Protein AF-A0A6N6KDD5-F1 (afdb_monomer)

Sequence (180 aa):
MKKSKPLIKFLLIFVATYAVLLVAAHFMDRYYANSYRWFGKVFFENYGEKGFLQFFPVEEKTTYRLSTKVVIFNKEQIQVARQTGQATVKGAEFFVSSWYNGLIPDILLVSLIIASPVPWKRKLFAAIAGLLLFDLFILLKWKLAIAWEISQNPWLEMPTRNPGLVKTGYEIFVQNIETT

Secondary structure (DSSP, 8-state):
---HHHHHHHHHHHHHHHHHHHHHHHHHHHHHHHHHHHHHHHHHSEETTTEEEEEEE--S--TT---EEEEEEEHHHHHHHHHHT-S----EEEEE-HIIIIIHHHHHHHHHHHHSSS-HHHHHHHHHHHHHHHHHHHHHHHHHHHHHHHHH-GGG----S-HHHHHHHHIIIIIHHH--

Foldseek 3Di:
DPPCVLVVQLVVQLVVQLVVLVVVVVVCQLVLLVVVQVLCCVPPCPPPPFKGKDWDADPDCDPLQFGIKIWIAGPVQVVVCVVVVNPDDDTQIDTDHSVQLPRSVLSSQLSSLSSDPDDPVVSVVSSVVVNVVSVVLSVVLVVLVVLQSCVVCCVRVDDRDDNVVSVVCCVVRPVVRRPD

pLDDT: mean 90.53, std 10.68, range [42.78, 98.44]

Radius 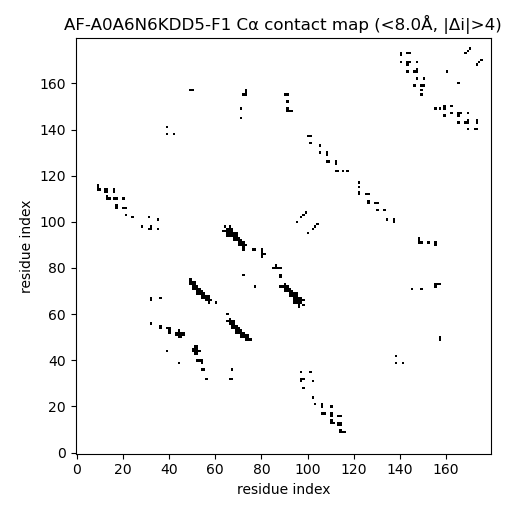of gyration: 20.23 Å; Cα contacts (8 Å, |Δi|>4): 190; chains: 1; bounding box: 41×31×76 Å

Mean predicted aligned error: 5.32 Å

Structure (mmCIF, N/CA/C/O backbone):
data_AF-A0A6N6KDD5-F1
#
_entry.id   AF-A0A6N6KDD5-F1
#
loop_
_atom_site.group_PDB
_atom_site.id
_atom_site.type_symbol
_atom_site.label_atom_id
_atom_site.label_alt_id
_atom_site.label_comp_id
_atom_site.label_asym_id
_atom_site.label_entity_id
_atom_site.label_seq_id
_atom_site.pdbx_PDB_ins_code
_atom_site.Cartn_x
_atom_site.Cartn_y
_atom_site.Cartn_z
_atom_site.occupancy
_atom_site.B_iso_or_equiv
_atom_site.auth_seq_id
_atom_site.auth_comp_id
_atom_site.auth_asym_id
_atom_site.auth_atom_id
_atom_site.pdbx_PDB_model_num
ATOM 1 N N . MET A 1 1 ? -10.323 -12.556 41.731 1.00 48.38 1 MET A N 1
ATOM 2 C CA . MET A 1 1 ? -10.065 -12.032 40.366 1.00 48.38 1 MET A CA 1
ATOM 3 C C . MET A 1 1 ? -11.377 -11.627 39.684 1.00 48.38 1 MET A C 1
ATOM 5 O O . MET A 1 1 ? -12.133 -12.503 39.300 1.00 48.38 1 MET A O 1
ATOM 9 N N . LYS A 1 2 ? -11.679 -10.327 39.532 1.00 51.97 2 LYS A N 1
ATOM 10 C CA . LYS A 1 2 ? -12.788 -9.824 38.681 1.00 51.97 2 LYS A CA 1
ATOM 11 C C . LYS A 1 2 ? -12.366 -8.526 37.961 1.00 51.97 2 LYS A C 1
ATOM 13 O O . LYS A 1 2 ? -12.937 -7.467 38.176 1.00 51.97 2 LYS A O 1
ATOM 18 N N . LYS A 1 3 ? -11.332 -8.612 37.113 1.00 61.31 3 LYS A N 1
ATOM 19 C CA . LYS A 1 3 ? -10.910 -7.547 36.169 1.00 61.31 3 LYS A CA 1
ATOM 20 C C . LYS A 1 3 ? -11.307 -7.850 34.709 1.00 61.31 3 LYS A C 1
ATOM 22 O O . LYS A 1 3 ? -10.859 -7.165 33.803 1.00 61.31 3 LYS A O 1
ATOM 27 N N . SER A 1 4 ? -12.160 -8.850 34.461 1.00 72.69 4 SER A N 1
ATOM 28 C CA . SER A 1 4 ? -12.568 -9.264 33.104 1.00 72.69 4 SER A CA 1
ATOM 29 C C . SER A 1 4 ? -13.538 -8.295 32.414 1.00 72.69 4 SER A C 1
ATOM 31 O O . SER A 1 4 ? -13.558 -8.213 31.190 1.00 72.69 4 SER A O 1
ATOM 33 N N . LYS A 1 5 ? -14.310 -7.513 33.181 1.00 83.69 5 LYS A N 1
ATOM 34 C CA . LYS A 1 5 ? -15.307 -6.562 32.655 1.00 83.69 5 LYS A CA 1
ATOM 35 C C . LYS A 1 5 ? -14.747 -5.542 31.639 1.00 83.69 5 LYS A C 1
ATOM 37 O O . LYS A 1 5 ? -15.362 -5.394 30.585 1.00 83.69 5 LYS A O 1
ATOM 42 N N . PRO A 1 6 ? -13.617 -4.845 31.893 1.00 88.81 6 PRO A N 1
ATOM 43 C CA . PRO A 1 6 ? -13.067 -3.888 30.930 1.00 88.81 6 PRO A CA 1
ATOM 44 C C . PRO A 1 6 ? -12.573 -4.540 29.633 1.00 88.81 6 PRO A C 1
ATOM 46 O O . PRO A 1 6 ? -12.759 -3.958 28.570 1.00 88.81 6 PRO A O 1
ATOM 49 N N . LEU A 1 7 ? -12.003 -5.748 29.702 1.00 92.12 7 LEU A N 1
ATOM 50 C CA . LEU A 1 7 ? -11.499 -6.450 28.518 1.00 92.12 7 LEU A CA 1
ATOM 51 C C . LEU A 1 7 ? -12.642 -6.917 27.609 1.00 92.12 7 LEU A C 1
ATOM 53 O O . LEU A 1 7 ? -12.595 -6.695 26.404 1.00 92.12 7 LEU A O 1
ATOM 57 N N . ILE A 1 8 ? -13.695 -7.500 28.189 1.00 94.69 8 ILE A N 1
ATOM 58 C CA . ILE A 1 8 ? -14.880 -7.933 27.432 1.00 94.69 8 ILE A CA 1
ATOM 59 C C . ILE A 1 8 ? -15.549 -6.728 26.765 1.00 94.69 8 ILE A C 1
ATOM 61 O O . ILE A 1 8 ? -15.902 -6.788 25.592 1.00 94.69 8 ILE A O 1
ATOM 65 N N . LYS A 1 9 ? -15.670 -5.603 27.484 1.00 94.12 9 LYS A N 1
ATOM 66 C CA . LYS A 1 9 ? -16.216 -4.364 26.917 1.00 94.12 9 LYS A CA 1
ATOM 67 C C . LYS A 1 9 ? -15.371 -3.853 25.745 1.00 94.12 9 LYS A C 1
ATOM 69 O O . LYS A 1 9 ? -15.940 -3.500 24.719 1.00 94.12 9 LYS A O 1
ATOM 74 N N . PHE A 1 10 ? -14.043 -3.823 25.888 1.00 95.56 10 PHE A N 1
ATOM 75 C CA . PHE A 1 10 ? -13.132 -3.444 24.803 1.00 95.56 10 PHE A CA 1
ATOM 76 C C . PHE A 1 10 ? -13.340 -4.333 23.572 1.00 95.56 10 PHE A C 1
ATOM 78 O O . PHE A 1 10 ? -13.551 -3.817 22.478 1.00 95.56 10 PHE A O 1
ATOM 85 N N . LEU A 1 11 ? -13.355 -5.656 23.766 1.00 97.00 11 LEU A N 1
ATOM 86 C CA . LEU A 1 11 ? -13.502 -6.620 22.679 1.00 97.00 11 LEU A CA 1
ATOM 87 C C . LEU A 1 11 ? -14.844 -6.466 21.951 1.00 97.00 11 LEU A C 1
ATOM 89 O O . LEU A 1 11 ? -14.870 -6.444 20.725 1.00 97.00 11 LEU A O 1
ATOM 93 N N . LEU A 1 12 ? -15.946 -6.301 22.688 1.00 97.31 12 LEU A N 1
ATOM 94 C CA . LEU A 1 12 ? -17.268 -6.085 22.092 1.00 97.31 12 LEU A CA 1
ATOM 95 C C . LEU A 1 12 ? -17.320 -4.793 21.265 1.00 97.31 12 LEU A C 1
ATOM 97 O O . LEU A 1 12 ? -17.846 -4.803 20.155 1.00 97.31 12 LEU A O 1
ATOM 101 N N . ILE A 1 13 ? -16.745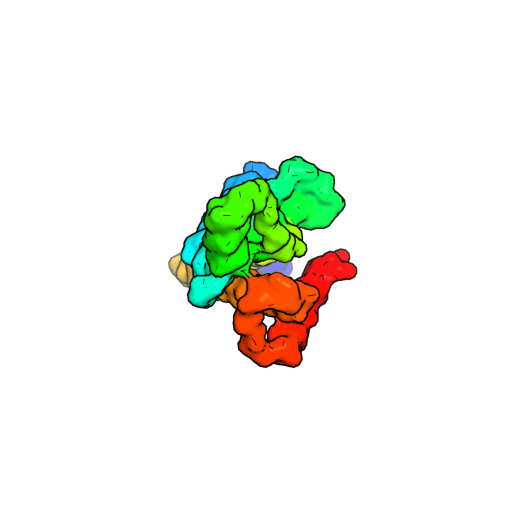 -3.694 21.772 1.00 97.38 13 ILE A N 1
ATOM 102 C CA . ILE A 1 13 ? -16.686 -2.421 21.035 1.00 97.38 13 ILE A CA 1
ATOM 103 C C . ILE A 1 13 ? -15.815 -2.564 19.785 1.00 97.38 13 ILE A C 1
ATOM 105 O O . ILE A 1 13 ? -16.194 -2.062 18.729 1.00 97.38 13 ILE A O 1
ATOM 109 N N . PHE A 1 14 ? -14.675 -3.249 19.890 1.00 97.94 14 PHE A N 1
ATOM 110 C CA . PHE A 1 14 ? -13.790 -3.526 18.763 1.00 97.94 14 PHE A CA 1
ATOM 111 C C . PHE A 1 14 ? -14.517 -4.302 17.663 1.00 97.94 14 PHE A C 1
ATOM 113 O O . PHE A 1 14 ? -14.582 -3.815 16.538 1.00 97.94 14 PHE A O 1
ATOM 120 N N . VAL A 1 15 ? -15.128 -5.444 17.994 1.00 98.44 15 VAL A N 1
ATOM 121 C CA . VAL A 1 15 ? -15.843 -6.285 17.019 1.00 98.44 15 VAL A CA 1
ATOM 122 C C . VAL A 1 15 ? -16.999 -5.520 16.378 1.00 98.44 15 VAL A C 1
ATOM 124 O O . VAL A 1 15 ? -17.137 -5.538 15.156 1.00 98.44 15 VAL A O 1
ATOM 127 N N . ALA A 1 16 ? -17.796 -4.799 17.173 1.00 98.38 16 ALA A N 1
ATOM 128 C CA . ALA A 1 16 ? -18.902 -4.001 16.651 1.00 98.38 16 ALA A CA 1
ATOM 129 C C . ALA A 1 16 ? -18.411 -2.891 15.707 1.00 98.38 16 ALA A C 1
ATOM 131 O O . ALA A 1 16 ? -18.950 -2.716 14.617 1.00 98.38 16 ALA A O 1
ATOM 132 N N . THR A 1 17 ? -17.357 -2.170 16.098 1.00 98.12 17 THR A N 1
ATOM 133 C CA . THR A 1 17 ? -16.780 -1.084 15.291 1.00 98.12 17 THR A CA 1
ATOM 134 C C . THR A 1 17 ? -16.171 -1.623 14.000 1.00 98.12 17 THR A C 1
ATOM 136 O O . THR A 1 17 ? -16.409 -1.066 12.933 1.00 98.12 17 THR A O 1
ATOM 139 N N . TYR A 1 18 ? -15.422 -2.723 14.082 1.00 98.31 18 TYR A N 1
ATOM 140 C CA . TYR A 1 18 ? -14.828 -3.394 12.931 1.00 98.31 18 TYR A CA 1
ATOM 141 C C . TYR A 1 18 ? -15.903 -3.851 11.936 1.00 98.31 18 TYR A C 1
ATOM 143 O O . TYR A 1 18 ? -15.793 -3.562 10.748 1.00 98.31 18 TYR A O 1
ATOM 151 N N . ALA A 1 19 ? -16.986 -4.473 12.417 1.00 98.31 19 ALA A N 1
ATOM 152 C CA . ALA A 1 19 ? -18.105 -4.891 11.573 1.00 98.31 19 ALA A CA 1
ATOM 153 C C . ALA A 1 19 ? -18.790 -3.702 10.874 1.00 98.31 19 ALA A C 1
ATOM 155 O O . ALA A 1 19 ? -19.023 -3.752 9.667 1.00 98.31 19 ALA A O 1
ATOM 156 N N . VAL A 1 20 ? -19.064 -2.613 11.603 1.00 98.38 20 VAL A N 1
ATOM 157 C CA . VAL A 1 20 ? -19.661 -1.394 11.027 1.00 98.38 20 VAL A CA 1
ATOM 158 C C . VAL A 1 20 ? -18.751 -0.785 9.958 1.00 98.38 20 VAL A C 1
ATOM 160 O O . VAL A 1 20 ? -19.219 -0.449 8.869 1.00 98.38 20 VAL A O 1
ATOM 163 N N . LEU A 1 21 ? -17.450 -0.675 10.237 1.00 97.69 21 LEU A N 1
ATOM 164 C CA . LEU A 1 21 ? -16.483 -0.136 9.284 1.00 97.69 21 LEU A CA 1
ATOM 165 C C . LEU A 1 21 ? -16.315 -1.037 8.056 1.00 97.69 21 LEU A C 1
ATOM 167 O O . LEU A 1 21 ? -16.206 -0.510 6.956 1.00 97.69 21 LEU A O 1
ATOM 171 N N . LEU A 1 22 ? -16.355 -2.365 8.203 1.00 96.88 22 LEU A N 1
ATOM 172 C CA . LEU A 1 22 ? -16.333 -3.293 7.065 1.00 96.88 22 LEU A CA 1
ATOM 173 C C . LEU A 1 22 ? -17.546 -3.116 6.146 1.00 96.88 22 LEU A C 1
ATOM 175 O O . LEU A 1 22 ? -17.394 -3.112 4.922 1.00 96.88 22 LEU A O 1
ATOM 179 N N . VAL A 1 23 ? -18.741 -2.950 6.720 1.00 96.75 23 VAL A N 1
ATOM 180 C CA . VAL A 1 23 ? -19.955 -2.678 5.937 1.00 96.75 23 VAL A CA 1
ATOM 181 C C . VAL A 1 23 ? -19.824 -1.341 5.209 1.00 96.75 23 VAL A C 1
ATOM 183 O O . VAL A 1 23 ? -20.060 -1.287 4.005 1.00 96.75 23 VAL A O 1
ATOM 186 N N . ALA A 1 24 ? -19.387 -0.281 5.894 1.00 96.50 24 ALA A N 1
ATOM 187 C CA . ALA A 1 24 ? -19.167 1.025 5.269 1.00 96.50 24 ALA A CA 1
ATOM 188 C C . ALA A 1 24 ? -18.114 0.959 4.146 1.00 96.50 24 ALA A C 1
ATOM 190 O O . ALA A 1 24 ? -18.320 1.493 3.055 1.00 96.50 24 ALA A O 1
ATOM 191 N N . ALA A 1 25 ? -17.017 0.239 4.381 1.00 94.38 25 ALA A N 1
ATOM 192 C CA . ALA A 1 25 ? -15.929 0.060 3.432 1.00 94.38 25 ALA A CA 1
ATOM 193 C C . ALA A 1 25 ? -16.379 -0.605 2.133 1.00 94.38 25 ALA A C 1
ATOM 195 O O . ALA A 1 25 ? -15.896 -0.232 1.065 1.00 94.38 25 ALA A O 1
ATOM 196 N N . HIS A 1 26 ? -17.344 -1.529 2.194 1.00 92.38 26 HIS A N 1
ATOM 197 C CA . HIS A 1 26 ? -17.889 -2.170 0.998 1.00 92.38 26 HIS A CA 1
ATOM 198 C C . HIS A 1 26 ? -18.441 -1.151 -0.010 1.00 92.38 26 HIS A C 1
ATOM 200 O O . HIS A 1 26 ? -18.244 -1.305 -1.214 1.00 92.38 26 HIS A O 1
ATOM 206 N N . PHE A 1 27 ? -19.060 -0.072 0.474 1.00 93.88 27 PHE A N 1
ATOM 207 C CA . PHE A 1 27 ? -19.574 1.010 -0.370 1.00 93.88 27 PHE A CA 1
ATOM 208 C C . PHE A 1 27 ? -18.484 1.991 -0.825 1.00 93.88 27 PHE A C 1
ATOM 210 O O . PHE A 1 27 ? -18.659 2.695 -1.819 1.00 93.88 27 PHE A O 1
ATOM 217 N N . MET A 1 28 ? -17.349 2.033 -0.125 1.00 92.75 28 MET A N 1
ATOM 218 C CA . MET A 1 28 ? -16.242 2.954 -0.395 1.00 92.75 28 MET A CA 1
ATOM 219 C C . MET A 1 28 ? -15.110 2.348 -1.236 1.00 92.75 28 MET A C 1
ATOM 221 O O . MET A 1 28 ? -14.170 3.065 -1.575 1.00 92.75 28 MET A O 1
ATOM 225 N N . ASP A 1 29 ? -15.200 1.071 -1.614 1.00 89.44 29 ASP A N 1
ATOM 226 C CA . ASP A 1 29 ? -14.137 0.327 -2.306 1.00 89.44 29 ASP A CA 1
ATOM 227 C C . ASP A 1 29 ? -13.569 1.072 -3.528 1.00 89.44 29 ASP A C 1
ATOM 229 O O . ASP A 1 29 ? -12.365 1.298 -3.637 1.00 89.44 29 ASP A O 1
ATOM 233 N N . ARG A 1 30 ? -14.444 1.572 -4.413 1.00 91.62 30 ARG A N 1
ATOM 234 C CA . ARG A 1 30 ? -14.025 2.319 -5.614 1.00 91.62 30 ARG A CA 1
ATOM 235 C C . ARG A 1 30 ? -13.277 3.609 -5.280 1.00 91.62 30 ARG A C 1
ATOM 237 O O . ARG A 1 30 ? -12.288 3.931 -5.939 1.00 91.62 30 ARG A O 1
ATOM 244 N N . TYR 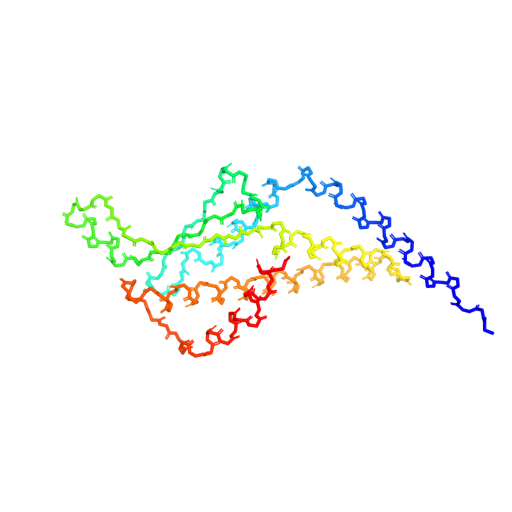A 1 31 ? -13.749 4.345 -4.275 1.00 95.00 31 TYR A N 1
ATOM 245 C CA . TYR A 1 31 ? -13.122 5.591 -3.838 1.00 95.00 31 TYR A CA 1
ATOM 246 C C . TYR A 1 31 ? -11.748 5.317 -3.240 1.00 95.00 31 TYR A C 1
ATOM 248 O O . TYR A 1 31 ? -10.777 5.969 -3.620 1.00 95.00 31 TYR A O 1
ATOM 256 N N . TYR A 1 32 ? -11.648 4.303 -2.381 1.00 94.56 32 TYR A N 1
ATOM 257 C CA . TYR A 1 32 ? -10.376 3.913 -1.791 1.00 94.56 32 TYR A CA 1
ATOM 258 C C . TYR A 1 32 ? -9.388 3.423 -2.855 1.00 94.56 32 TYR A C 1
ATOM 260 O O . TYR A 1 32 ? -8.246 3.871 -2.876 1.00 94.56 32 TYR A O 1
ATOM 268 N N . ALA A 1 33 ? -9.820 2.579 -3.796 1.00 95.06 33 ALA A N 1
ATOM 269 C CA . ALA A 1 33 ? -8.972 2.105 -4.890 1.00 95.06 33 ALA A 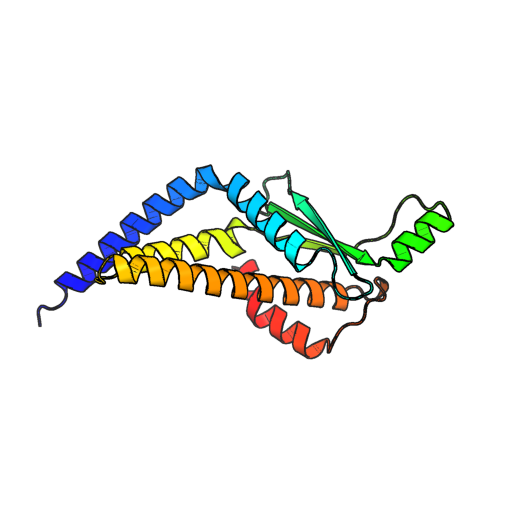CA 1
ATOM 270 C C . ALA A 1 33 ? -8.438 3.259 -5.763 1.00 95.06 33 ALA A C 1
ATOM 272 O O . ALA A 1 33 ? -7.283 3.235 -6.192 1.00 95.06 33 ALA A O 1
ATOM 273 N N . ASN A 1 34 ? -9.253 4.292 -6.003 1.00 96.38 34 ASN A N 1
ATOM 274 C CA . ASN A 1 34 ? -8.814 5.506 -6.695 1.00 96.38 34 ASN A CA 1
ATOM 275 C C . ASN A 1 34 ? -7.753 6.270 -5.897 1.00 96.38 34 ASN A C 1
ATOM 277 O O . ASN A 1 34 ? -6.713 6.610 -6.462 1.00 96.38 34 ASN A O 1
ATOM 281 N N . SER A 1 35 ? -7.982 6.498 -4.601 1.00 96.00 35 SER A N 1
ATOM 282 C CA . SER A 1 35 ? -7.006 7.153 -3.722 1.00 96.00 35 SER A CA 1
ATOM 283 C C . SER A 1 35 ? -5.698 6.365 -3.650 1.00 96.00 35 SER A C 1
ATOM 285 O O . SER A 1 35 ? -4.625 6.941 -3.787 1.00 96.00 35 SER A O 1
ATOM 287 N N . TYR A 1 36 ? -5.781 5.040 -3.534 1.00 95.69 36 TYR A N 1
ATOM 288 C CA . TYR A 1 36 ? -4.636 4.133 -3.503 1.00 95.69 36 TYR A CA 1
ATOM 289 C C . TYR A 1 36 ? -3.768 4.259 -4.763 1.00 95.69 36 TYR A C 1
ATOM 291 O O . TYR A 1 36 ? -2.552 4.428 -4.680 1.00 95.69 36 TYR A O 1
ATOM 299 N N . ARG A 1 37 ? -4.396 4.269 -5.949 1.00 97.19 37 ARG A N 1
ATOM 300 C CA . ARG A 1 37 ? -3.696 4.529 -7.217 1.00 97.19 37 ARG A CA 1
ATOM 301 C C . ARG A 1 37 ? -3.112 5.929 -7.283 1.00 97.19 37 ARG A C 1
ATOM 303 O O . ARG A 1 37 ? -2.018 6.092 -7.810 1.00 97.19 37 ARG A O 1
ATOM 310 N N . TRP A 1 38 ? -3.840 6.933 -6.802 1.00 97.06 38 TRP A N 1
ATOM 311 C CA . TRP A 1 38 ? -3.360 8.311 -6.792 1.00 97.06 38 TRP A CA 1
ATOM 312 C C . TRP A 1 38 ? -2.091 8.449 -5.945 1.00 97.06 38 TRP A C 1
ATOM 314 O O . TRP A 1 38 ? -1.099 8.972 -6.447 1.00 97.06 38 TRP A O 1
ATOM 324 N N . PHE A 1 39 ? -2.070 7.887 -4.734 1.00 95.38 39 PHE A N 1
ATOM 325 C CA . PHE A 1 39 ? -0.862 7.829 -3.907 1.00 95.38 39 PHE A CA 1
ATOM 326 C C . PHE A 1 39 ? 0.280 7.116 -4.631 1.00 95.38 39 PHE A C 1
ATOM 328 O O . PHE A 1 39 ? 1.391 7.639 -4.706 1.00 95.38 39 PHE A O 1
ATOM 335 N N . GLY A 1 40 ? -0.005 5.964 -5.239 1.00 96.12 40 GLY A N 1
ATOM 336 C CA . GLY A 1 40 ? 0.968 5.240 -6.048 1.00 96.12 40 GLY A CA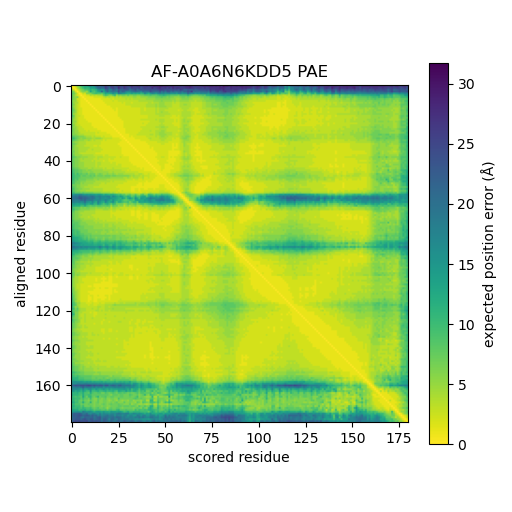 1
ATOM 337 C C . GLY A 1 40 ? 1.584 6.099 -7.159 1.00 96.12 40 GLY A C 1
ATOM 338 O O . GLY A 1 40 ? 2.806 6.153 -7.284 1.00 96.12 40 GLY A O 1
ATOM 339 N N . LYS A 1 41 ? 0.759 6.836 -7.912 1.00 97.19 41 LYS A N 1
ATOM 340 C CA . LYS A 1 41 ? 1.223 7.766 -8.953 1.00 97.19 41 LYS A CA 1
ATOM 341 C C . LYS A 1 41 ? 2.109 8.867 -8.374 1.00 97.19 41 LYS A C 1
ATOM 343 O O . LYS A 1 41 ? 3.220 9.054 -8.856 1.00 97.19 41 LYS A O 1
ATOM 348 N N . VAL A 1 42 ? 1.658 9.539 -7.312 1.00 97.12 42 VAL A N 1
ATOM 349 C CA . VAL A 1 42 ? 2.397 10.645 -6.677 1.00 97.12 42 VAL A CA 1
ATOM 350 C C . VAL A 1 42 ? 3.814 10.226 -6.275 1.00 97.12 42 VAL A C 1
ATOM 352 O O . VAL A 1 42 ? 4.755 10.986 -6.488 1.00 97.12 42 VAL A O 1
ATOM 355 N N . PHE A 1 43 ? 3.978 9.023 -5.720 1.00 96.75 43 PHE A N 1
ATOM 356 C CA . PHE A 1 43 ? 5.274 8.571 -5.208 1.00 96.75 43 PHE A CA 1
ATOM 357 C C . PHE A 1 43 ? 6.121 7.782 -6.212 1.00 96.75 43 PHE A C 1
ATOM 359 O O . PHE A 1 43 ? 7.346 7.786 -6.087 1.00 96.75 43 PHE A O 1
ATOM 366 N N . PHE A 1 44 ? 5.507 7.092 -7.177 1.00 96.88 44 PHE A N 1
ATOM 367 C CA . PHE A 1 44 ? 6.210 6.098 -7.996 1.00 96.88 44 PHE A CA 1
ATOM 368 C C . PHE A 1 44 ? 6.011 6.232 -9.506 1.00 96.88 44 PHE A C 1
ATOM 370 O O . PHE A 1 44 ? 6.633 5.464 -10.233 1.00 96.88 44 PHE A O 1
ATOM 377 N N . GLU A 1 45 ? 5.215 7.183 -10.012 1.00 96.62 45 GLU A N 1
ATOM 378 C CA . GLU A 1 45 ? 5.088 7.399 -11.467 1.00 96.62 45 GLU A CA 1
ATOM 379 C C . GLU A 1 45 ? 6.459 7.601 -12.127 1.00 96.62 45 GLU A C 1
ATOM 381 O O . GLU A 1 45 ? 6.735 7.043 -13.187 1.00 96.62 45 GLU A O 1
ATOM 386 N N . ASN A 1 46 ? 7.350 8.338 -11.461 1.00 95.75 46 ASN A N 1
ATOM 387 C CA . ASN A 1 46 ? 8.745 8.485 -11.852 1.00 95.75 46 ASN A CA 1
ATOM 388 C C . ASN A 1 46 ? 9.630 7.662 -10.914 1.00 95.75 46 ASN A C 1
ATOM 390 O O . ASN A 1 46 ? 9.929 8.089 -9.799 1.00 95.75 46 ASN A O 1
ATOM 394 N N . TYR A 1 47 ? 10.056 6.483 -11.367 1.00 93.31 47 TYR A N 1
ATOM 395 C CA . TYR A 1 47 ? 10.865 5.576 -10.559 1.00 93.31 47 TYR A CA 1
ATOM 396 C C . TYR A 1 47 ? 12.340 5.638 -10.959 1.00 93.31 47 TYR A C 1
ATOM 398 O O . TYR A 1 47 ? 12.766 5.071 -11.967 1.00 93.31 47 TYR A O 1
ATOM 406 N N . GLY A 1 48 ? 13.135 6.340 -10.150 1.00 91.31 48 GLY A N 1
ATOM 407 C CA . GLY A 1 48 ? 14.529 6.629 -10.484 1.00 91.31 48 GLY A CA 1
ATOM 408 C C . GLY A 1 48 ? 14.646 7.437 -11.782 1.00 91.31 48 GLY A C 1
ATOM 409 O O . GLY A 1 48 ? 13.749 8.199 -12.141 1.00 91.31 48 GLY A O 1
ATOM 410 N N . GLU A 1 49 ? 15.757 7.267 -12.494 1.00 91.75 49 GLU A N 1
ATOM 411 C CA . GLU A 1 49 ? 16.019 8.012 -13.734 1.00 91.75 49 GLU A CA 1
ATOM 412 C C . GLU A 1 49 ? 15.284 7.410 -14.940 1.00 91.75 49 GLU A C 1
ATOM 414 O O . GLU A 1 49 ? 14.710 8.141 -15.748 1.00 91.75 49 GLU A O 1
ATOM 419 N N . LYS A 1 50 ? 15.241 6.074 -15.032 1.00 94.56 50 LYS A N 1
ATOM 420 C CA . LYS A 1 50 ? 14.748 5.349 -16.216 1.00 94.56 50 LYS A CA 1
ATOM 421 C C . LYS A 1 50 ? 13.326 4.805 -16.090 1.00 94.56 50 LYS A C 1
ATOM 423 O O . LYS A 1 50 ? 12.697 4.538 -17.110 1.00 94.56 50 LYS A O 1
ATOM 428 N N . GLY A 1 51 ? 12.810 4.618 -14.877 1.00 95.12 51 GLY A N 1
ATOM 429 C CA . GLY A 1 51 ? 11.515 3.978 -14.653 1.00 95.12 51 GLY A CA 1
ATOM 430 C C . GLY A 1 51 ? 10.339 4.937 -14.810 1.00 95.12 51 GLY A C 1
ATOM 431 O O . GLY A 1 51 ? 10.359 6.066 -14.309 1.00 95.12 51 GLY A O 1
ATOM 432 N N . PHE A 1 52 ? 9.296 4.469 -15.486 1.00 96.44 52 PHE A N 1
ATOM 433 C CA . PHE A 1 52 ? 8.004 5.134 -15.590 1.00 96.44 52 PHE A CA 1
ATOM 434 C C . PHE A 1 52 ? 6.885 4.139 -15.293 1.00 96.44 52 PHE A C 1
ATOM 436 O O . PHE A 1 52 ? 6.817 3.087 -15.930 1.00 96.44 52 PHE A O 1
ATOM 443 N N . LEU A 1 53 ? 6.036 4.445 -14.313 1.00 97.31 53 LEU A N 1
ATOM 444 C CA . LEU A 1 53 ? 4.972 3.546 -13.870 1.00 97.31 53 LEU A CA 1
ATOM 445 C C . LEU A 1 53 ? 3.599 4.126 -14.174 1.00 97.31 53 LEU A C 1
ATOM 447 O O . LEU A 1 53 ? 3.311 5.285 -13.879 1.00 97.31 53 LEU A O 1
ATOM 451 N N . GLN A 1 54 ? 2.720 3.275 -14.689 1.00 97.44 54 GLN A N 1
ATOM 452 C CA . GLN A 1 54 ? 1.317 3.594 -14.912 1.00 97.44 54 GLN A CA 1
ATOM 453 C C . GLN A 1 54 ? 0.418 2.712 -14.053 1.00 97.44 54 GLN A C 1
ATOM 455 O O . GLN A 1 54 ? 0.690 1.536 -13.831 1.00 97.44 54 GLN A O 1
ATOM 460 N N . PHE A 1 55 ? -0.672 3.307 -13.573 1.00 97.31 55 PHE A N 1
ATOM 461 C CA . PHE A 1 55 ? -1.589 2.699 -12.616 1.00 97.31 55 PHE A CA 1
ATOM 462 C C . PHE A 1 55 ? -2.988 2.708 -13.212 1.00 97.31 55 PHE A C 1
ATOM 464 O O . PHE A 1 55 ? -3.577 3.781 -13.405 1.00 97.31 55 PHE A O 1
ATOM 471 N N . PHE A 1 56 ? -3.518 1.519 -13.461 1.00 96.44 56 PHE A N 1
ATOM 472 C CA . PHE A 1 56 ? -4.802 1.301 -14.111 1.00 96.44 56 PHE A CA 1
ATOM 473 C C . PHE A 1 56 ? -5.791 0.631 -13.154 1.00 96.44 56 PHE A C 1
ATOM 475 O O . PHE A 1 56 ? -5.382 -0.176 -12.312 1.00 96.44 56 PHE A O 1
ATOM 482 N N . PRO A 1 57 ? -7.092 0.953 -13.243 1.00 96.38 57 PRO A N 1
ATOM 483 C CA . PRO A 1 57 ? -8.114 0.147 -12.594 1.00 96.38 57 PRO A CA 1
ATOM 484 C C . PRO A 1 57 ? -8.164 -1.246 -13.237 1.00 96.38 57 PRO A C 1
ATOM 486 O O . PRO A 1 57 ? -7.978 -1.385 -14.444 1.00 96.38 57 PRO A O 1
ATOM 489 N N . VAL A 1 58 ? -8.430 -2.269 -12.430 1.00 93.75 58 VAL A N 1
ATOM 490 C CA . VAL A 1 58 ? -8.795 -3.600 -12.933 1.00 93.75 58 VAL A CA 1
ATOM 491 C C . VAL A 1 58 ? -10.317 -3.642 -13.026 1.00 93.75 58 VAL A C 1
ATOM 493 O O . VAL A 1 58 ? -10.998 -3.454 -12.019 1.00 93.75 58 VAL A O 1
ATOM 496 N N . GLU A 1 59 ? -10.851 -3.810 -14.235 1.00 81.50 59 GLU A N 1
ATOM 497 C CA . GLU A 1 59 ? -12.303 -3.805 -14.473 1.00 81.50 59 GLU A CA 1
ATOM 498 C C . GLU A 1 59 ? -12.958 -5.141 -14.100 1.00 81.50 59 GLU A C 1
ATOM 500 O O . GLU A 1 59 ? -14.101 -5.172 -13.637 1.00 81.50 59 GLU A O 1
ATOM 505 N N . GLU A 1 60 ? -12.223 -6.245 -14.240 1.00 78.25 60 GLU A N 1
ATOM 506 C CA . GLU A 1 60 ? -12.720 -7.573 -13.900 1.00 78.25 60 GLU A CA 1
ATOM 507 C C . GLU A 1 60 ? -12.654 -7.839 -12.396 1.00 78.25 60 GLU A C 1
ATOM 509 O O . GLU A 1 60 ? -11.607 -7.750 -11.751 1.00 78.25 60 GLU A O 1
ATOM 514 N N . LYS A 1 61 ? -13.798 -8.231 -11.828 1.00 64.44 61 LYS A N 1
ATOM 515 C CA . LYS A 1 61 ? -13.868 -8.732 -10.456 1.00 64.44 61 LYS A CA 1
ATOM 516 C C . LYS A 1 61 ? -13.209 -10.107 -10.394 1.00 64.44 61 LYS A C 1
ATOM 518 O O . LYS A 1 61 ? -13.857 -11.121 -10.635 1.00 64.44 61 LYS A O 1
ATOM 523 N N . THR A 1 62 ? -11.931 -10.140 -10.046 1.00 71.06 62 THR A N 1
ATOM 524 C CA . THR A 1 62 ? -11.234 -11.393 -9.747 1.00 71.06 62 THR A CA 1
ATOM 525 C C . THR A 1 62 ? -11.605 -11.900 -8.352 1.00 71.06 62 THR A C 1
ATOM 527 O O . THR A 1 62 ? -11.992 -11.122 -7.473 1.00 71.06 62 THR A O 1
ATOM 530 N N . THR A 1 63 ? -11.443 -13.206 -8.115 1.00 67.38 63 THR A N 1
ATOM 531 C CA . THR A 1 63 ? -11.629 -13.839 -6.793 1.00 67.38 63 THR A CA 1
ATOM 532 C C . THR A 1 63 ? -10.822 -13.133 -5.696 1.00 67.38 63 THR A C 1
ATOM 534 O O . THR A 1 63 ? -11.277 -13.020 -4.562 1.00 67.38 63 THR A O 1
ATOM 537 N N . TYR A 1 64 ? -9.666 -12.571 -6.057 1.00 72.69 64 TYR A N 1
ATOM 538 C CA . TYR A 1 64 ? -8.727 -11.905 -5.152 1.00 72.69 64 TYR A CA 1
ATOM 539 C C . TYR A 1 64 ? -8.976 -10.398 -4.980 1.00 72.69 64 TYR A C 1
ATOM 541 O O . TYR A 1 64 ? -8.143 -9.697 -4.406 1.00 72.69 64 TYR A O 1
ATOM 549 N N . ARG A 1 65 ? -10.101 -9.868 -5.488 1.00 83.38 65 ARG A N 1
ATOM 550 C CA . ARG A 1 65 ? -10.427 -8.427 -5.460 1.00 83.38 65 ARG A CA 1
ATOM 551 C C . ARG A 1 65 ? -9.259 -7.551 -5.926 1.00 83.38 65 ARG A C 1
ATOM 553 O O . ARG A 1 65 ? -8.938 -6.538 -5.294 1.00 83.38 65 ARG A O 1
ATOM 560 N N . LEU A 1 66 ? -8.587 -7.960 -7.003 1.00 89.62 66 LEU A N 1
ATOM 561 C CA . LEU A 1 66 ? -7.553 -7.138 -7.627 1.00 89.62 66 LEU A CA 1
ATOM 562 C C . LEU A 1 66 ? -8.214 -5.857 -8.128 1.00 89.62 66 LEU A C 1
ATOM 564 O O . LEU A 1 66 ? -9.241 -5.908 -8.797 1.00 89.62 66 LEU A O 1
ATOM 568 N N . SER A 1 67 ? -7.652 -4.710 -7.762 1.00 92.56 67 SER A N 1
ATOM 569 C CA . SER A 1 67 ? -8.260 -3.410 -8.063 1.00 92.56 67 SER A CA 1
ATOM 570 C C . SER A 1 67 ? -7.328 -2.502 -8.851 1.00 92.56 67 SER A C 1
ATOM 572 O O . SER A 1 67 ? -7.789 -1.535 -9.461 1.00 92.56 67 SER A O 1
ATOM 574 N N . THR A 1 68 ? -6.026 -2.793 -8.835 1.00 95.06 68 THR A N 1
ATOM 575 C CA . THR A 1 68 ? -4.993 -1.966 -9.450 1.00 95.06 68 THR A CA 1
ATOM 576 C C . THR A 1 68 ? -4.029 -2.828 -10.250 1.00 95.06 68 THR A C 1
ATOM 578 O O . THR A 1 68 ? -3.408 -3.733 -9.701 1.00 95.06 68 THR A O 1
ATOM 581 N N . LYS A 1 69 ? -3.893 -2.514 -11.538 1.00 95.88 69 LYS A N 1
ATOM 582 C CA . LYS A 1 69 ? -2.831 -3.011 -12.411 1.00 95.88 69 LYS A CA 1
ATOM 583 C C . LYS A 1 69 ? -1.742 -1.952 -12.483 1.00 95.88 69 LYS A C 1
ATOM 585 O O . LYS A 1 69 ? -2.034 -0.779 -12.729 1.00 95.88 69 LYS A O 1
ATOM 590 N N . VAL A 1 70 ? -0.504 -2.366 -12.282 1.00 96.94 70 VAL A N 1
ATOM 591 C CA . VAL A 1 70 ? 0.669 -1.500 -12.368 1.00 96.94 70 VAL A CA 1
ATOM 592 C C . VAL A 1 70 ? 1.493 -1.963 -13.548 1.00 96.94 70 VAL A C 1
ATOM 594 O O . VAL A 1 70 ? 1.769 -3.152 -13.663 1.00 96.94 70 VAL A O 1
ATOM 597 N N . VAL A 1 71 ? 1.866 -1.033 -14.422 1.00 97.31 71 VAL A N 1
ATOM 598 C CA . VAL A 1 71 ? 2.724 -1.319 -15.573 1.00 97.31 71 VAL A CA 1
ATOM 599 C C . VAL A 1 71 ? 3.989 -0.485 -15.466 1.00 97.31 71 VAL A C 1
ATOM 601 O O . VAL A 1 71 ? 3.918 0.733 -15.305 1.00 97.31 71 VAL A O 1
ATOM 604 N N . ILE A 1 72 ? 5.134 -1.151 -15.536 1.00 97.44 72 ILE A N 1
ATOM 605 C CA . ILE A 1 72 ? 6.471 -0.584 -15.404 1.00 97.44 72 ILE A CA 1
ATOM 606 C C . ILE A 1 72 ? 7.104 -0.521 -16.794 1.00 97.44 72 ILE A C 1
ATOM 608 O O . ILE A 1 72 ? 7.236 -1.542 -17.469 1.00 97.44 72 ILE A O 1
ATOM 612 N N . PHE A 1 73 ? 7.539 0.667 -17.199 1.00 97.00 73 PHE A N 1
ATOM 613 C CA . PHE A 1 73 ? 8.200 0.917 -18.477 1.00 97.00 73 PHE A CA 1
ATOM 614 C C . PHE A 1 73 ? 9.558 1.577 -18.293 1.00 97.00 73 PHE A C 1
ATOM 616 O O . PHE A 1 73 ? 9.757 2.362 -17.363 1.00 97.00 73 PHE A O 1
ATOM 623 N N . ASN A 1 74 ? 10.465 1.336 -19.239 1.00 96.50 74 ASN A N 1
ATOM 624 C CA . ASN A 1 74 ? 11.692 2.110 -19.374 1.00 96.50 74 ASN A CA 1
ATOM 625 C C . ASN A 1 74 ? 11.467 3.321 -20.294 1.00 96.50 74 ASN A C 1
ATOM 627 O O . ASN A 1 74 ? 11.055 3.180 -21.447 1.00 96.50 74 ASN A O 1
ATOM 631 N N . LYS A 1 75 ? 11.748 4.522 -19.777 1.00 96.00 75 LYS A N 1
ATOM 632 C CA . LYS A 1 75 ? 11.616 5.802 -20.491 1.00 96.00 75 LYS A CA 1
ATOM 633 C C . LYS A 1 75 ? 12.449 5.851 -21.774 1.00 96.00 75 LYS A C 1
ATOM 635 O O . LYS A 1 75 ? 11.980 6.401 -22.769 1.00 96.00 75 LYS A O 1
ATOM 640 N N . GLU A 1 76 ? 13.642 5.262 -21.769 1.00 95.06 76 GLU A N 1
ATOM 641 C CA . GLU A 1 76 ? 14.530 5.203 -22.937 1.00 95.06 76 GLU A CA 1
ATOM 642 C C . GLU A 1 76 ? 13.932 4.299 -24.019 1.00 95.06 76 GLU A C 1
ATOM 644 O O . GLU A 1 76 ? 13.850 4.697 -25.178 1.00 95.06 76 GLU A O 1
ATOM 649 N N . GLN A 1 77 ? 13.403 3.131 -23.640 1.00 94.38 77 GLN A N 1
ATOM 650 C CA . GLN A 1 77 ? 12.723 2.230 -24.579 1.00 94.38 77 GLN A CA 1
ATOM 651 C C . GLN A 1 77 ? 11.476 2.887 -25.190 1.00 94.38 77 GLN A C 1
ATOM 653 O O . GLN A 1 77 ? 11.229 2.747 -26.388 1.00 94.38 77 GLN A O 1
ATOM 658 N N . ILE A 1 78 ? 10.730 3.677 -24.405 1.00 93.69 78 ILE A N 1
ATOM 659 C CA . ILE A 1 78 ? 9.620 4.490 -24.928 1.00 93.69 78 ILE A CA 1
ATOM 660 C C . ILE A 1 78 ? 10.116 5.517 -25.953 1.00 93.69 78 ILE A C 1
ATOM 662 O O . ILE A 1 78 ? 9.478 5.697 -26.992 1.00 93.69 78 ILE A O 1
ATOM 666 N N . GLN A 1 79 ? 11.233 6.198 -25.689 1.00 93.81 79 GLN A N 1
ATOM 667 C CA . GLN A 1 79 ? 11.807 7.154 -26.641 1.00 93.81 79 GLN A CA 1
ATOM 668 C C . GLN A 1 79 ? 12.271 6.477 -27.934 1.00 93.81 79 GLN A C 1
ATOM 670 O O . GLN A 1 79 ? 11.932 6.964 -29.013 1.00 93.81 79 GLN A O 1
ATOM 675 N N . VAL A 1 80 ? 12.977 5.347 -27.847 1.00 93.25 80 VAL A N 1
ATOM 676 C CA . VAL A 1 80 ? 13.444 4.590 -29.020 1.00 93.25 80 VAL A CA 1
ATOM 677 C C . VAL A 1 80 ? 12.265 4.086 -29.855 1.00 93.25 80 VAL A C 1
ATOM 679 O O . VAL A 1 80 ? 12.271 4.233 -31.079 1.00 93.25 80 VAL A O 1
ATOM 682 N N . ALA A 1 81 ? 11.213 3.563 -29.222 1.00 93.38 81 ALA A N 1
ATOM 683 C CA . ALA A 1 81 ? 10.009 3.129 -29.929 1.00 93.38 81 ALA A CA 1
ATOM 684 C C . ALA A 1 81 ? 9.331 4.289 -30.678 1.00 93.38 81 ALA A C 1
ATOM 686 O O . ALA A 1 81 ? 8.956 4.142 -31.841 1.00 93.38 81 ALA A O 1
ATOM 687 N N . ARG A 1 82 ? 9.254 5.478 -30.061 1.00 92.38 82 ARG A N 1
ATOM 688 C CA . ARG A 1 82 ? 8.729 6.688 -30.720 1.00 92.38 82 ARG A CA 1
ATOM 689 C C . ARG A 1 82 ? 9.573 7.118 -31.919 1.00 92.38 82 ARG A C 1
ATOM 691 O O . ARG A 1 82 ? 9.009 7.519 -32.929 1.00 92.38 82 ARG A O 1
ATOM 698 N N . GLN A 1 83 ? 10.900 7.031 -31.820 1.00 94.25 83 GLN A N 1
ATOM 699 C CA . GLN A 1 83 ? 11.813 7.397 -32.911 1.00 94.25 83 GLN A CA 1
ATOM 700 C C . GLN A 1 83 ? 11.768 6.403 -34.078 1.00 94.25 83 GLN A C 1
ATOM 702 O O . GLN A 1 83 ? 11.900 6.801 -35.230 1.00 94.25 83 GLN A O 1
ATOM 707 N N . THR A 1 84 ? 11.562 5.120 -33.786 1.00 93.88 84 THR A N 1
ATOM 708 C CA . THR A 1 84 ? 11.520 4.039 -34.786 1.00 93.88 84 THR A CA 1
ATOM 709 C C . THR A 1 84 ? 10.121 3.785 -35.355 1.00 93.88 84 THR A C 1
ATOM 711 O O . THR A 1 84 ? 9.964 2.938 -36.231 1.00 93.88 84 THR A O 1
ATOM 714 N N . GLY A 1 85 ? 9.099 4.504 -34.878 1.00 92.19 85 GLY A N 1
ATOM 715 C CA . GLY A 1 85 ? 7.708 4.315 -35.297 1.00 92.19 85 GLY A CA 1
ATOM 716 C C . GLY A 1 85 ? 7.071 3.021 -34.778 1.00 92.19 85 GLY A C 1
ATOM 717 O O . GLY A 1 85 ? 6.046 2.589 -35.302 1.00 92.19 85 GLY A O 1
ATOM 718 N N . GLN A 1 86 ? 7.656 2.385 -33.758 1.00 90.12 86 GLN A N 1
ATOM 719 C CA . GLN A 1 86 ? 7.065 1.210 -33.125 1.00 90.12 86 GLN A CA 1
ATOM 720 C C . GLN A 1 86 ? 5.836 1.607 -32.302 1.00 90.12 86 GLN A C 1
ATOM 722 O O . GLN A 1 86 ? 5.891 2.489 -31.445 1.00 90.12 86 GLN A O 1
ATOM 727 N N . ALA A 1 87 ? 4.721 0.913 -32.538 1.00 82.19 87 ALA A N 1
ATOM 728 C CA . ALA A 1 87 ? 3.444 1.212 -31.893 1.00 82.19 87 ALA A CA 1
ATOM 729 C C . ALA A 1 87 ? 3.381 0.789 -30.413 1.00 82.19 87 ALA A C 1
ATOM 731 O O . ALA A 1 87 ? 2.559 1.310 -29.662 1.00 82.19 87 ALA A O 1
ATOM 732 N N . THR A 1 88 ? 4.218 -0.161 -29.982 1.00 85.88 88 THR A N 1
ATOM 733 C CA . THR A 1 88 ? 4.101 -0.794 -28.661 1.00 85.88 88 THR A CA 1
ATOM 734 C C . THR A 1 88 ? 5.451 -0.968 -27.983 1.00 85.88 88 THR A C 1
ATOM 736 O O . THR A 1 88 ? 6.386 -1.491 -28.585 1.00 85.88 88 THR A O 1
ATOM 739 N N . VAL A 1 89 ? 5.516 -0.607 -26.702 1.00 90.69 89 VAL A N 1
ATOM 740 C CA . VAL A 1 89 ? 6.668 -0.839 -25.821 1.00 90.69 89 VAL A CA 1
ATOM 741 C C . VAL A 1 89 ? 6.279 -1.911 -24.817 1.00 90.69 89 VAL A C 1
ATOM 743 O O . VAL A 1 89 ? 5.199 -1.846 -24.227 1.00 90.69 89 VAL A O 1
ATOM 746 N N . LYS A 1 90 ? 7.150 -2.899 -24.612 1.00 93.12 90 LYS A N 1
ATOM 747 C CA . LYS A 1 90 ? 6.924 -3.939 -23.607 1.00 93.12 90 LYS A CA 1
ATOM 748 C C . LYS A 1 90 ? 7.026 -3.321 -22.206 1.00 93.12 90 LYS A C 1
ATOM 750 O O . LYS A 1 90 ? 7.987 -2.616 -21.915 1.00 93.12 90 LYS A O 1
ATOM 755 N N . GLY A 1 91 ? 6.043 -3.582 -21.349 1.00 94.38 91 GLY A N 1
ATOM 756 C CA . GLY A 1 91 ? 6.045 -3.173 -19.942 1.00 94.38 91 GLY A CA 1
ATOM 757 C C . GLY A 1 91 ? 5.875 -4.386 -19.036 1.00 94.38 91 GLY A C 1
ATOM 758 O O . GLY A 1 91 ? 5.197 -5.340 -19.420 1.00 94.38 91 GLY A O 1
ATOM 759 N N . ALA A 1 92 ? 6.542 -4.394 -17.882 1.00 96.00 92 ALA A N 1
ATOM 760 C CA . ALA A 1 92 ? 6.320 -5.435 -16.879 1.00 96.00 92 ALA A CA 1
ATOM 761 C C . ALA A 1 92 ? 5.067 -5.077 -16.088 1.00 96.00 92 ALA A C 1
ATOM 763 O O . ALA A 1 92 ? 4.833 -3.899 -15.817 1.00 96.00 92 ALA A O 1
ATOM 764 N N . GLU A 1 93 ? 4.258 -6.065 -15.731 1.00 95.38 93 GLU A N 1
ATOM 765 C CA . GLU A 1 93 ? 2.983 -5.822 -15.072 1.00 95.38 93 GLU A CA 1
ATOM 766 C C . GLU A 1 93 ? 2.805 -6.673 -13.827 1.00 95.38 93 GLU A C 1
ATOM 768 O O . GLU A 1 93 ? 3.177 -7.841 -13.799 1.00 95.38 93 GLU A O 1
ATOM 773 N N . PHE A 1 94 ? 2.186 -6.075 -12.816 1.00 94.38 94 PHE A N 1
ATOM 774 C CA . PHE A 1 94 ? 1.738 -6.780 -11.626 1.00 94.38 94 PHE A CA 1
ATOM 775 C C . PHE A 1 94 ? 0.406 -6.205 -11.146 1.00 94.38 94 PHE A C 1
ATOM 777 O O . PHE A 1 94 ? 0.008 -5.088 -11.502 1.00 94.38 94 PHE A O 1
ATOM 784 N N . PHE A 1 95 ? -0.306 -6.990 -10.344 1.00 93.56 95 PHE A N 1
ATOM 785 C CA . PHE A 1 95 ? -1.644 -6.664 -9.869 1.00 93.56 95 PHE A CA 1
ATOM 786 C C . PHE A 1 95 ? -1.656 -6.584 -8.350 1.00 93.56 95 PHE A C 1
ATOM 788 O O . PHE A 1 95 ? -1.033 -7.395 -7.678 1.00 93.56 95 PHE A O 1
ATOM 795 N N . VAL A 1 96 ? -2.393 -5.615 -7.809 1.00 92.75 96 VAL A N 1
ATOM 796 C CA . VAL A 1 96 ? -2.499 -5.389 -6.366 1.00 92.75 96 VAL A CA 1
ATOM 797 C C . VAL A 1 96 ? -3.960 -5.191 -5.982 1.00 92.75 96 VAL A C 1
ATOM 799 O O . VAL A 1 96 ? -4.715 -4.460 -6.637 1.00 92.75 96 VAL A O 1
ATOM 802 N N . SER A 1 97 ? -4.366 -5.818 -4.878 1.00 93.06 97 SER A N 1
ATOM 803 C CA . SER A 1 97 ? -5.643 -5.522 -4.228 1.00 93.06 97 SER A CA 1
ATOM 804 C C . SER A 1 97 ? -5.483 -4.377 -3.229 1.00 93.06 97 SER A C 1
ATOM 806 O O . SER A 1 97 ? -4.863 -4.555 -2.180 1.00 93.06 97 SER A O 1
ATOM 808 N N . SER A 1 98 ? -6.078 -3.214 -3.515 1.00 93.88 98 SER A N 1
ATOM 809 C CA . SER A 1 98 ? -6.163 -2.103 -2.547 1.00 93.88 98 SER A CA 1
ATOM 810 C C . SER A 1 98 ? -6.996 -2.462 -1.314 1.00 93.88 98 SER A C 1
ATOM 812 O O . SER A 1 98 ? -6.800 -1.887 -0.246 1.00 93.88 98 SER A O 1
ATOM 814 N N . TRP A 1 99 ? -7.919 -3.419 -1.453 1.00 93.12 99 TRP A N 1
ATOM 815 C CA . TR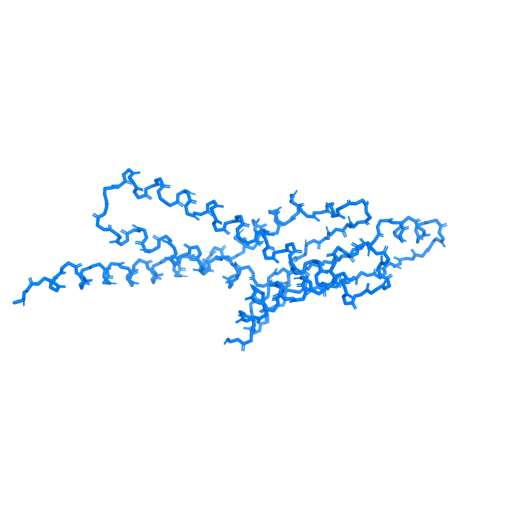P A 1 99 ? -8.775 -3.880 -0.366 1.00 93.12 99 TRP A CA 1
ATOM 816 C C . TRP A 1 99 ? -7.954 -4.587 0.718 1.00 93.12 99 TRP A C 1
ATOM 818 O O . TRP A 1 99 ? -7.985 -4.186 1.880 1.00 93.12 99 TRP A O 1
ATOM 828 N N . TYR A 1 100 ? -7.174 -5.600 0.330 1.00 91.56 100 TYR A N 1
ATOM 829 C CA . TYR A 1 100 ? -6.363 -6.378 1.270 1.00 91.56 100 TYR A CA 1
ATOM 830 C C . TYR A 1 100 ? -5.078 -5.657 1.689 1.00 91.56 100 TYR A C 1
ATOM 832 O O . TYR A 1 100 ? -4.675 -5.754 2.845 1.00 91.56 100 TYR A O 1
ATOM 840 N N . ASN A 1 101 ? -4.448 -4.901 0.781 1.00 92.06 101 ASN A N 1
ATOM 841 C CA . ASN A 1 101 ? -3.170 -4.245 1.071 1.00 92.06 101 ASN A CA 1
ATOM 842 C C . ASN A 1 101 ? -3.292 -2.887 1.775 1.00 92.06 101 ASN A C 1
ATOM 844 O O . ASN A 1 101 ? -2.270 -2.377 2.226 1.00 92.06 101 ASN A O 1
ATOM 848 N N . GLY A 1 102 ? -4.488 -2.302 1.856 1.00 93.94 102 GLY A N 1
ATOM 849 C CA . GLY A 1 102 ? -4.696 -0.995 2.481 1.00 93.94 102 GLY A CA 1
ATOM 850 C C . GLY A 1 102 ? -5.939 -0.953 3.362 1.00 93.94 102 GLY A C 1
ATOM 851 O O . GLY A 1 102 ? -5.838 -0.871 4.584 1.00 93.94 102 GLY A O 1
ATOM 852 N N . LEU A 1 103 ? -7.119 -1.095 2.753 1.00 94.38 103 LEU A N 1
ATOM 853 C CA . LEU A 1 103 ? -8.383 -0.778 3.422 1.00 94.38 103 LEU A CA 1
ATOM 854 C C . LEU A 1 103 ? -8.694 -1.680 4.628 1.00 94.38 103 LEU A C 1
ATOM 856 O O . LEU A 1 103 ? -9.105 -1.173 5.671 1.00 94.38 103 LEU A O 1
ATOM 860 N N . ILE A 1 104 ? -8.505 -3.004 4.526 1.00 94.75 104 ILE A N 1
ATOM 861 C CA . ILE A 1 104 ? -8.733 -3.905 5.673 1.00 94.75 104 ILE A CA 1
ATOM 862 C C . ILE A 1 104 ? -7.809 -3.553 6.853 1.00 94.75 104 ILE A C 1
ATOM 864 O O . ILE A 1 104 ? -8.322 -3.395 7.967 1.00 94.75 104 ILE A O 1
ATOM 868 N N . PRO A 1 105 ? -6.480 -3.442 6.666 1.00 94.81 105 PRO A N 1
ATOM 869 C CA . PRO A 1 105 ? -5.598 -3.009 7.742 1.00 94.81 105 PRO A CA 1
ATOM 870 C C . PRO A 1 105 ? -5.961 -1.649 8.357 1.00 94.81 105 PRO A C 1
ATOM 872 O O . PRO A 1 105 ? -5.945 -1.529 9.583 1.00 94.81 105 PRO A O 1
ATOM 875 N N . ASP A 1 106 ? -6.357 -0.660 7.550 1.00 95.81 106 ASP A N 1
ATOM 876 C CA . ASP A 1 106 ? -6.791 0.653 8.050 1.00 95.81 106 ASP A CA 1
ATOM 877 C C . ASP A 1 106 ? -8.023 0.520 8.956 1.00 95.81 106 ASP A C 1
ATOM 879 O O . ASP A 1 106 ? -8.072 1.073 10.058 1.00 95.81 106 ASP A O 1
ATOM 883 N N . ILE A 1 107 ? -9.009 -0.279 8.535 1.00 97.19 107 ILE A N 1
ATOM 884 C CA . ILE A 1 107 ? -10.212 -0.571 9.326 1.00 97.19 107 ILE A CA 1
ATOM 885 C C . ILE A 1 107 ? -9.851 -1.276 10.637 1.00 97.19 107 ILE A C 1
ATOM 887 O O . ILE A 1 107 ? -10.399 -0.947 11.697 1.00 97.19 107 ILE A O 1
ATOM 891 N N . LEU A 1 108 ? -8.925 -2.236 10.594 1.00 97.31 108 LEU A N 1
ATOM 892 C CA . LEU A 1 108 ? -8.440 -2.934 11.783 1.00 97.31 108 LEU A CA 1
ATOM 893 C C . LEU A 1 108 ? -7.777 -1.956 12.764 1.00 97.31 108 LEU A C 1
ATOM 895 O O . LEU A 1 108 ? -8.097 -1.953 13.954 1.00 97.31 108 LEU A O 1
ATOM 899 N N . LEU A 1 109 ? -6.902 -1.085 12.269 1.00 97.31 109 LEU A N 1
ATOM 900 C CA . LEU A 1 109 ? -6.224 -0.084 13.083 1.00 97.31 109 LEU A CA 1
ATOM 901 C C . LEU A 1 109 ? -7.222 0.897 13.715 1.00 97.31 109 LEU A C 1
ATOM 903 O O . LEU A 1 109 ? -7.213 1.107 14.932 1.00 97.31 109 LEU A O 1
ATOM 907 N N . VAL A 1 110 ? -8.119 1.467 12.910 1.00 97.12 110 VAL A N 1
ATOM 908 C CA . VAL A 1 110 ? -9.115 2.442 13.376 1.00 97.12 110 VAL A CA 1
ATOM 909 C C . VAL A 1 110 ? -10.073 1.809 14.387 1.00 97.12 110 VAL A C 1
ATOM 911 O O . VAL A 1 110 ? -10.368 2.420 15.416 1.00 97.12 110 VAL A O 1
ATOM 914 N N . SER A 1 111 ? -10.514 0.569 14.160 1.00 97.94 111 SER A N 1
ATOM 915 C CA . SER A 1 111 ? -11.384 -0.141 15.107 1.00 97.94 111 SER A CA 1
ATOM 916 C C . SER A 1 111 ? -10.698 -0.408 16.452 1.00 97.94 111 SER A C 1
ATOM 918 O O . SER A 1 111 ? -11.321 -0.191 17.496 1.00 97.94 111 SER A O 1
ATOM 920 N N . LEU A 1 112 ? -9.411 -0.778 16.465 1.00 97.75 112 LEU A N 1
ATOM 921 C CA . LEU A 1 112 ? -8.622 -0.913 17.699 1.00 97.75 112 LEU A CA 1
ATOM 922 C C . LEU A 1 112 ? -8.505 0.419 18.453 1.00 97.75 112 LEU A C 1
ATOM 924 O O . LEU A 1 112 ? -8.692 0.473 19.675 1.00 97.75 112 LEU A O 1
ATOM 928 N N . ILE A 1 113 ? -8.238 1.510 17.733 1.00 97.19 113 ILE A N 1
ATOM 929 C CA . ILE A 1 113 ? -8.100 2.848 18.323 1.00 97.19 113 ILE A CA 1
ATOM 930 C C . ILE A 1 113 ? -9.429 3.322 18.916 1.00 97.19 113 ILE A C 1
ATOM 932 O O . ILE A 1 113 ? -9.455 3.817 20.049 1.00 97.19 113 ILE A O 1
ATOM 936 N N . ILE A 1 114 ? -10.544 3.135 18.206 1.00 96.88 114 ILE A N 1
ATOM 937 C CA . ILE A 1 114 ? -11.882 3.496 18.693 1.00 96.88 114 ILE A CA 1
ATOM 938 C C . ILE A 1 114 ? -12.254 2.673 19.929 1.00 96.88 114 ILE A C 1
ATOM 940 O O . ILE A 1 114 ? -12.770 3.242 20.897 1.00 96.88 114 ILE A O 1
ATOM 944 N N . ALA A 1 115 ? -11.950 1.375 19.940 1.00 97.12 115 ALA A N 1
ATOM 945 C CA . ALA A 1 115 ? -12.235 0.505 21.075 1.00 97.12 115 ALA A CA 1
ATOM 946 C C . ALA A 1 115 ? -11.404 0.842 22.321 1.00 97.12 115 ALA A C 1
ATOM 948 O O . ALA A 1 115 ? -11.852 0.593 23.443 1.00 97.12 115 ALA A O 1
ATOM 949 N N . SER A 1 116 ? -10.220 1.442 22.148 1.00 96.75 116 SER A N 1
ATOM 950 C CA . SER A 1 116 ? -9.298 1.729 23.250 1.00 96.75 116 SER A CA 1
ATOM 951 C C . SER A 1 116 ? -9.933 2.593 24.360 1.00 96.75 116 SER A C 1
ATOM 953 O O . SER A 1 116 ? -10.692 3.528 24.080 1.00 96.75 116 SER A O 1
ATOM 955 N N . PRO A 1 117 ? -9.633 2.338 25.649 1.00 94.81 117 PRO A N 1
ATOM 956 C CA . PRO A 1 117 ? -10.162 3.119 26.771 1.00 94.81 117 PRO A CA 1
ATOM 957 C C . PRO A 1 117 ? -9.368 4.422 26.983 1.00 94.81 117 PRO A C 1
ATOM 959 O O . PRO A 1 117 ? -8.985 4.765 28.099 1.00 94.81 117 PRO A O 1
ATOM 962 N N . VAL A 1 118 ? -9.072 5.138 25.899 1.00 95.12 118 VAL A N 1
ATOM 963 C CA . VAL A 1 118 ? -8.230 6.341 25.885 1.00 95.12 118 VAL A CA 1
ATOM 964 C C . VAL A 1 118 ? -9.102 7.585 25.621 1.00 95.12 118 VAL A C 1
ATOM 966 O O . VAL A 1 118 ? -10.090 7.490 24.890 1.00 95.12 118 VAL A O 1
ATOM 969 N N . PRO A 1 119 ? -8.785 8.773 26.177 1.00 97.06 119 PRO A N 1
ATOM 970 C CA . PRO A 1 119 ? -9.514 10.004 25.864 1.00 97.06 119 PRO A CA 1
ATOM 971 C C . PRO A 1 119 ? -9.542 10.328 24.360 1.00 97.06 119 PRO A C 1
ATOM 973 O O . PRO A 1 119 ? -8.544 10.145 23.662 1.00 97.06 119 PRO A O 1
ATOM 976 N N . TRP A 1 120 ? -10.649 10.898 23.872 1.00 96.06 120 TRP A N 1
ATOM 977 C CA . TRP A 1 120 ? -10.880 11.168 22.442 1.00 96.06 120 TRP A CA 1
ATOM 978 C C . TRP A 1 120 ? -9.784 11.986 21.750 1.00 96.06 120 TRP A C 1
ATOM 980 O O . TRP A 1 120 ? -9.412 11.667 20.626 1.00 96.06 120 TRP A O 1
ATOM 990 N N . LYS A 1 121 ? -9.200 12.985 22.427 1.00 96.44 121 LYS A N 1
ATOM 991 C CA . LYS A 1 121 ? -8.089 13.778 21.864 1.00 96.44 121 LYS A CA 1
ATOM 992 C C . LYS A 1 121 ? -6.878 12.906 21.511 1.00 96.44 121 LYS A C 1
ATOM 994 O O . LYS A 1 121 ? -6.276 13.069 20.457 1.00 96.44 121 LYS A O 1
ATOM 999 N N . ARG A 1 122 ? -6.551 11.947 22.382 1.00 97.06 122 ARG A N 1
ATOM 1000 C CA . ARG A 1 122 ? -5.455 10.997 22.162 1.00 97.06 122 ARG A CA 1
ATOM 1001 C C . ARG A 1 122 ? -5.826 9.947 21.114 1.00 97.06 122 ARG A C 1
ATOM 1003 O O . ARG A 1 122 ? -4.954 9.564 20.348 1.00 97.06 122 ARG A O 1
ATOM 1010 N N . LYS A 1 123 ? -7.099 9.530 21.035 1.00 96.62 123 LYS A N 1
ATOM 1011 C CA . LYS A 1 123 ? -7.586 8.650 19.956 1.00 96.62 123 LYS A CA 1
ATOM 1012 C C . LYS A 1 123 ? -7.420 9.286 18.583 1.00 96.62 123 LYS A C 1
ATOM 1014 O O . LYS A 1 123 ? -6.915 8.628 17.688 1.00 96.62 123 LYS A O 1
ATOM 1019 N N . LEU A 1 124 ? -7.804 10.555 18.429 1.00 96.19 124 LEU A N 1
ATOM 1020 C CA . LEU A 1 124 ? -7.666 11.269 17.159 1.00 96.19 124 LEU A CA 1
ATOM 1021 C C . LEU A 1 124 ? -6.198 11.368 16.733 1.00 96.19 124 LEU A C 1
ATOM 1023 O O . LEU A 1 124 ? -5.867 11.033 15.601 1.00 96.19 124 LEU A O 1
ATOM 1027 N N . PHE A 1 125 ? -5.312 11.755 17.656 1.00 97.69 125 PHE A N 1
ATOM 1028 C CA . PHE A 1 125 ? -3.877 11.796 17.376 1.00 97.69 125 PHE A CA 1
ATOM 1029 C C . PHE A 1 125 ? -3.319 10.410 17.022 1.00 97.69 125 PHE A C 1
ATOM 1031 O O . PHE A 1 125 ? -2.593 10.281 16.043 1.00 97.69 125 PHE A O 1
ATOM 1038 N N . ALA A 1 126 ? -3.695 9.368 17.772 1.00 97.06 126 ALA A N 1
ATOM 1039 C CA . ALA A 1 126 ? -3.282 7.995 17.492 1.00 97.06 126 ALA A CA 1
ATOM 1040 C C . ALA A 1 126 ? -3.800 7.496 16.136 1.00 97.06 126 ALA A C 1
ATOM 1042 O O . ALA A 1 126 ? -3.072 6.797 15.442 1.00 97.06 126 ALA A O 1
ATOM 1043 N N . ALA A 1 127 ? -5.023 7.867 15.744 1.00 95.56 127 ALA A N 1
ATOM 1044 C CA . ALA A 1 127 ? -5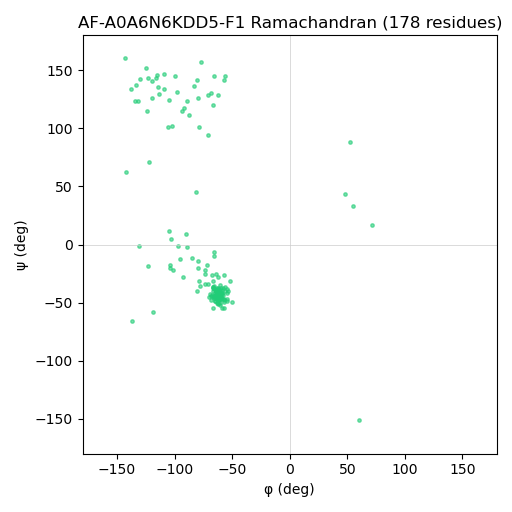.588 7.521 14.443 1.00 95.56 127 ALA A CA 1
ATOM 1045 C C . ALA A 1 127 ? -4.802 8.182 13.311 1.00 95.56 127 ALA A C 1
ATOM 1047 O O . ALA A 1 127 ? -4.377 7.490 12.396 1.00 95.56 127 ALA A O 1
ATOM 1048 N N . ILE A 1 128 ? -4.538 9.487 13.407 1.00 96.94 128 ILE A N 1
ATOM 1049 C CA . ILE A 1 128 ? -3.762 10.213 12.392 1.00 96.94 128 ILE A CA 1
ATOM 1050 C C . ILE A 1 128 ? -2.338 9.653 12.298 1.00 96.94 128 ILE A C 1
ATOM 1052 O O . ILE A 1 128 ? -1.892 9.296 11.214 1.00 96.94 128 ILE A O 1
ATOM 1056 N N . ALA A 1 129 ? -1.631 9.534 13.425 1.00 97.25 129 ALA A N 1
ATOM 1057 C CA . ALA A 1 129 ? -0.260 9.028 13.441 1.00 97.25 129 ALA A CA 1
ATOM 1058 C C . ALA A 1 129 ? -0.177 7.566 12.972 1.00 97.25 129 ALA A C 1
ATOM 1060 O O . ALA A 1 129 ? 0.744 7.203 12.246 1.00 97.25 129 ALA A O 1
ATOM 1061 N N . GLY A 1 130 ? -1.145 6.738 13.369 1.00 96.69 130 GLY A N 1
ATOM 1062 C CA . GLY A 1 130 ? -1.223 5.340 12.970 1.00 96.69 130 GLY A CA 1
ATOM 1063 C C . GLY A 1 130 ? -1.485 5.175 11.475 1.00 96.69 130 GLY A C 1
ATOM 1064 O O . GLY A 1 130 ? -0.782 4.398 10.839 1.00 96.69 130 GLY A O 1
ATOM 1065 N N . LEU A 1 131 ? -2.439 5.926 10.915 1.00 95.56 131 LEU A N 1
ATOM 1066 C CA . LEU A 1 131 ? -2.727 5.908 9.477 1.00 95.56 131 LEU A CA 1
ATOM 1067 C C . LEU A 1 131 ? -1.516 6.383 8.668 1.00 95.56 131 LEU A C 1
ATOM 1069 O O . LEU A 1 131 ? -1.103 5.689 7.752 1.00 95.56 131 LEU A O 1
ATOM 1073 N N . LEU A 1 132 ? -0.861 7.477 9.073 1.00 96.25 132 LEU A N 1
ATOM 1074 C CA . LEU A 1 132 ? 0.359 7.951 8.403 1.00 96.25 132 LEU A CA 1
ATOM 1075 C C . LEU A 1 132 ? 1.491 6.915 8.428 1.00 96.25 132 LEU A C 1
ATOM 1077 O O . LEU A 1 132 ? 2.199 6.736 7.437 1.00 96.25 132 LEU A O 1
ATOM 1081 N N . LEU A 1 133 ? 1.680 6.231 9.560 1.00 96.62 133 LEU A N 1
ATOM 1082 C CA . LEU A 1 133 ? 2.674 5.165 9.668 1.00 96.62 133 LEU A CA 1
ATOM 1083 C C . LEU A 1 133 ? 2.310 3.972 8.774 1.00 96.62 133 LEU A C 1
ATOM 1085 O O . LEU A 1 133 ? 3.193 3.364 8.167 1.00 96.62 133 LEU A O 1
ATOM 1089 N N . PHE A 1 134 ? 1.021 3.648 8.688 1.00 94.81 134 PHE A N 1
ATOM 1090 C CA . PHE A 1 134 ? 0.534 2.564 7.851 1.00 94.81 134 PHE A CA 1
ATOM 1091 C C . PHE A 1 134 ? 0.673 2.887 6.358 1.00 94.81 134 PHE A C 1
ATOM 1093 O O . PHE A 1 134 ? 1.194 2.064 5.607 1.00 94.81 134 PHE A O 1
ATOM 1100 N N . ASP A 1 135 ? 0.353 4.111 5.945 1.00 92.81 135 ASP A N 1
ATOM 1101 C CA . ASP A 1 135 ? 0.586 4.601 4.585 1.00 92.81 135 ASP A CA 1
ATOM 1102 C C . ASP A 1 135 ? 2.071 4.521 4.214 1.00 92.81 135 ASP A C 1
ATOM 1104 O O . ASP A 1 135 ? 2.428 4.035 3.139 1.00 92.81 135 ASP A O 1
ATOM 1108 N N . LEU A 1 136 ? 2.966 4.912 5.128 1.00 95.31 136 LEU A N 1
ATOM 1109 C CA . LEU A 1 136 ? 4.408 4.784 4.913 1.00 95.31 136 LEU A CA 1
ATOM 1110 C C . LEU A 1 136 ? 4.836 3.319 4.726 1.00 95.31 136 LEU A C 1
ATOM 1112 O O . LEU A 1 136 ? 5.684 3.015 3.883 1.00 95.31 136 LEU A O 1
ATOM 1116 N N . PHE A 1 137 ? 4.234 2.405 5.486 1.00 94.69 137 PHE A N 1
ATOM 1117 C CA . PHE A 1 137 ? 4.463 0.972 5.337 1.00 94.69 137 PHE A CA 1
ATOM 1118 C C . PHE A 1 137 ? 3.933 0.435 3.996 1.00 94.69 137 PHE A C 1
ATOM 1120 O O . PHE A 1 137 ? 4.627 -0.339 3.331 1.00 94.69 137 PHE A O 1
ATOM 1127 N N . ILE A 1 138 ? 2.763 0.889 3.537 1.00 93.81 138 ILE A N 1
ATOM 1128 C CA . ILE A 1 138 ? 2.237 0.570 2.201 1.00 93.81 138 ILE A CA 1
ATOM 1129 C C . ILE A 1 138 ? 3.211 1.049 1.119 1.00 93.81 138 ILE A C 1
ATOM 1131 O O . ILE A 1 138 ? 3.542 0.277 0.217 1.00 93.81 138 ILE A O 1
ATOM 1135 N N . LEU A 1 139 ? 3.716 2.284 1.208 1.00 94.38 139 LEU A N 1
ATOM 1136 C CA . LEU A 1 139 ? 4.699 2.809 0.253 1.00 94.38 139 LEU A CA 1
ATOM 1137 C C . LEU A 1 139 ? 5.973 1.954 0.226 1.00 94.38 139 LEU A C 1
ATOM 1139 O O . LEU A 1 139 ? 6.517 1.680 -0.845 1.00 94.38 139 LEU A O 1
ATOM 1143 N N . LEU A 1 140 ? 6.434 1.477 1.384 1.00 93.81 140 LEU A N 1
ATOM 1144 C CA . LEU A 1 140 ? 7.558 0.546 1.445 1.00 93.81 140 LEU A CA 1
ATOM 1145 C C . LEU A 1 140 ? 7.245 -0.772 0.717 1.00 93.81 140 LEU A C 1
ATOM 1147 O O . LEU A 1 140 ? 8.075 -1.231 -0.071 1.00 93.81 140 LEU A O 1
ATOM 1151 N N . LYS A 1 141 ? 6.054 -1.352 0.920 1.00 92.25 141 LYS A N 1
ATOM 1152 C CA . LYS A 1 141 ? 5.620 -2.561 0.197 1.00 92.25 141 LYS A CA 1
ATOM 1153 C C . LYS A 1 141 ? 5.589 -2.344 -1.315 1.00 92.25 141 LYS A C 1
ATOM 1155 O O . LYS A 1 141 ? 6.116 -3.173 -2.051 1.00 92.25 141 LYS A O 1
ATOM 1160 N N . TRP A 1 142 ? 5.044 -1.218 -1.772 1.00 94.06 142 TRP A N 1
ATOM 1161 C CA . TRP A 1 142 ? 5.052 -0.834 -3.187 1.00 94.06 142 TRP A CA 1
ATOM 1162 C C . TRP A 1 142 ? 6.465 -0.766 -3.751 1.00 94.06 142 TRP A C 1
ATOM 1164 O O . TRP A 1 142 ? 6.747 -1.354 -4.791 1.00 94.06 142 TRP A O 1
ATOM 1174 N N . LYS A 1 143 ? 7.374 -0.099 -3.039 1.00 93.94 143 LYS A N 1
ATOM 1175 C CA . LYS A 1 143 ? 8.774 0.011 -3.450 1.00 93.94 143 LYS A CA 1
ATOM 1176 C C . LYS A 1 143 ? 9.438 -1.362 -3.597 1.00 93.94 143 LYS A C 1
ATOM 1178 O O . LYS A 1 143 ? 10.181 -1.567 -4.553 1.00 93.94 143 LYS A O 1
ATOM 1183 N N . LEU A 1 144 ? 9.171 -2.289 -2.675 1.00 93.62 144 LEU A N 1
ATOM 1184 C CA . LEU A 1 144 ? 9.691 -3.657 -2.741 1.00 93.62 144 LEU A CA 1
ATOM 1185 C C . LEU A 1 144 ? 9.086 -4.448 -3.905 1.00 93.62 144 LEU A C 1
ATOM 1187 O O . LEU A 1 144 ? 9.836 -5.094 -4.628 1.00 93.62 144 LEU A O 1
ATOM 1191 N N . ALA A 1 145 ? 7.772 -4.353 -4.126 1.00 92.56 145 ALA A N 1
ATOM 1192 C CA . ALA A 1 145 ? 7.095 -5.002 -5.251 1.00 92.56 145 ALA A CA 1
ATOM 1193 C C . ALA A 1 145 ? 7.621 -4.501 -6.606 1.00 92.56 145 ALA A C 1
ATOM 1195 O O . ALA A 1 145 ? 7.981 -5.301 -7.461 1.00 92.56 145 ALA A O 1
ATOM 1196 N N . ILE A 1 146 ? 7.770 -3.184 -6.774 1.00 94.06 146 ILE A N 1
ATOM 1197 C CA . ILE A 1 146 ? 8.336 -2.585 -7.993 1.00 94.06 146 ILE A CA 1
ATOM 1198 C C . ILE A 1 146 ? 9.778 -3.057 -8.207 1.00 94.06 146 ILE A C 1
ATOM 1200 O O . ILE A 1 146 ? 10.144 -3.465 -9.307 1.00 94.06 146 ILE A O 1
ATOM 1204 N N . ALA A 1 147 ? 10.612 -3.012 -7.163 1.00 93.44 147 ALA A N 1
ATOM 1205 C CA . ALA A 1 147 ? 11.999 -3.454 -7.263 1.00 93.44 147 ALA A CA 1
ATOM 1206 C C . ALA A 1 147 ? 12.103 -4.948 -7.611 1.00 93.44 147 ALA A C 1
ATOM 1208 O O . ALA A 1 147 ? 12.981 -5.338 -8.383 1.00 93.44 147 ALA A O 1
ATOM 1209 N N . TRP A 1 148 ? 11.208 -5.766 -7.054 1.00 93.44 148 TRP A N 1
ATOM 1210 C CA . TRP A 1 148 ? 11.115 -7.188 -7.350 1.00 93.44 148 TRP A CA 1
ATOM 1211 C C . TRP A 1 148 ? 10.749 -7.426 -8.811 1.00 93.44 148 TRP A C 1
ATOM 1213 O O . TRP A 1 148 ? 11.487 -8.126 -9.503 1.00 93.44 148 TRP A O 1
ATOM 1223 N N . GLU A 1 149 ? 9.706 -6.770 -9.313 1.00 94.00 149 GLU A N 1
ATOM 1224 C CA . GLU A 1 149 ? 9.290 -6.902 -10.710 1.00 94.00 149 GLU A CA 1
ATOM 1225 C C . GLU A 1 149 ? 10.379 -6.470 -11.690 1.00 94.00 149 GLU A C 1
ATOM 1227 O O . GLU A 1 149 ? 10.619 -7.143 -12.692 1.00 94.00 149 GLU A O 1
ATOM 1232 N N . ILE A 1 150 ? 11.117 -5.401 -11.378 1.00 93.94 150 ILE A N 1
ATOM 1233 C CA . ILE A 1 150 ? 12.278 -5.002 -12.182 1.00 93.94 150 ILE A CA 1
ATOM 1234 C C . ILE A 1 150 ? 13.358 -6.097 -12.168 1.00 93.94 150 ILE A C 1
ATOM 1236 O O . ILE A 1 150 ? 13.937 -6.400 -13.210 1.00 93.94 150 ILE A O 1
ATOM 1240 N N . SER A 1 151 ? 13.613 -6.730 -11.018 1.00 92.31 151 SER A N 1
ATOM 1241 C CA . SER A 1 151 ? 14.606 -7.811 -10.916 1.00 92.31 151 SER A CA 1
ATOM 1242 C C . SER A 1 151 ? 14.228 -9.078 -11.684 1.00 92.31 151 SER A C 1
ATOM 1244 O O . SER A 1 151 ? 15.114 -9.756 -12.203 1.00 92.31 151 SER A O 1
ATOM 1246 N N . GLN A 1 152 ? 12.930 -9.373 -11.791 1.00 92.12 152 GLN A N 1
ATOM 1247 C CA . GLN A 1 152 ? 12.413 -10.515 -12.550 1.00 92.12 152 GLN A CA 1
ATOM 1248 C C . GLN A 1 152 ? 12.347 -10.246 -14.059 1.00 92.12 152 GLN A C 1
ATOM 1250 O O . GLN A 1 152 ? 12.243 -11.182 -14.851 1.00 92.12 152 GLN A O 1
ATOM 1255 N N . ASN A 1 153 ? 12.460 -8.983 -14.481 1.00 94.75 153 ASN A N 1
ATOM 1256 C CA . ASN A 1 153 ? 12.358 -8.577 -15.879 1.00 94.75 153 ASN A CA 1
ATOM 1257 C C . ASN A 1 153 ? 13.630 -7.845 -16.357 1.00 94.75 153 ASN A C 1
ATOM 1259 O O . ASN A 1 153 ? 13.575 -6.645 -16.632 1.00 94.75 153 ASN A O 1
ATOM 1263 N N . PRO A 1 154 ? 14.776 -8.546 -16.536 1.00 92.62 154 PRO A N 1
ATOM 1264 C CA . PRO A 1 154 ? 16.045 -7.922 -16.939 1.00 92.62 154 PRO A CA 1
ATOM 1265 C C . PRO A 1 154 ? 15.980 -7.137 -18.255 1.00 92.62 154 PRO A C 1
ATOM 1267 O O . PRO A 1 154 ? 16.726 -6.182 -18.449 1.00 92.62 154 PRO A O 1
ATOM 1270 N N . TRP A 1 155 ? 15.055 -7.508 -19.144 1.00 92.81 155 TRP A N 1
ATOM 1271 C CA . TRP A 1 155 ? 14.800 -6.838 -20.422 1.00 92.81 155 TRP A CA 1
ATOM 1272 C C . TRP A 1 155 ? 14.251 -5.406 -20.272 1.00 92.81 155 TRP A C 1
ATO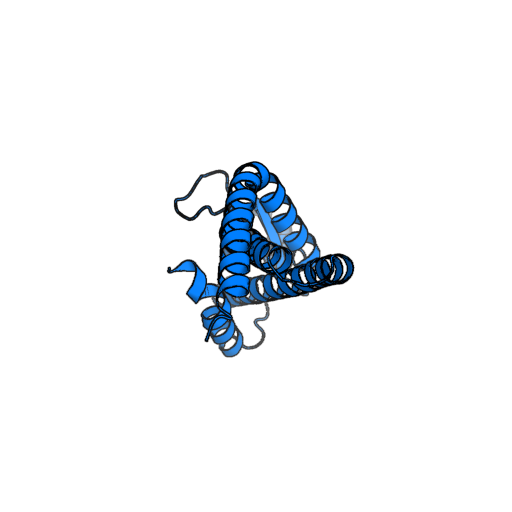M 1274 O O . TRP A 1 155 ? 14.192 -4.675 -21.259 1.00 92.81 155 TRP A O 1
ATOM 1284 N N . LEU A 1 156 ? 13.862 -4.978 -19.064 1.00 92.81 156 LEU A N 1
ATOM 1285 C CA . LEU A 1 156 ? 13.555 -3.575 -18.770 1.00 92.81 156 LEU A CA 1
ATOM 1286 C C . LEU A 1 156 ? 14.807 -2.691 -18.728 1.00 92.81 156 LEU A C 1
ATOM 1288 O O . LEU A 1 156 ? 14.666 -1.472 -18.773 1.00 92.81 156 LEU A O 1
ATOM 1292 N N . GLU A 1 157 ? 16.008 -3.266 -18.600 1.00 90.94 157 GLU A N 1
ATOM 1293 C CA . GLU A 1 157 ? 17.287 -2.533 -18.580 1.00 90.94 157 GLU A CA 1
ATOM 1294 C C . GLU A 1 157 ? 17.344 -1.417 -17.514 1.00 90.94 157 GLU A C 1
ATOM 1296 O O . GLU A 1 157 ? 17.966 -0.366 -17.691 1.00 90.94 157 GLU A O 1
ATOM 1301 N N . MET A 1 158 ? 16.672 -1.636 -16.381 1.00 89.25 158 MET A N 1
ATOM 1302 C CA . MET A 1 158 ? 16.684 -0.719 -15.242 1.00 89.25 158 MET A CA 1
ATOM 1303 C C . MET A 1 158 ? 17.661 -1.190 -14.161 1.00 89.25 158 MET A C 1
ATOM 1305 O O . MET A 1 158 ? 17.772 -2.390 -13.907 1.00 89.25 158 MET A O 1
ATOM 1309 N N . PRO A 1 159 ? 18.338 -0.265 -13.460 1.00 84.56 159 PRO A N 1
ATOM 1310 C CA . PRO A 1 159 ? 19.257 -0.632 -12.393 1.00 84.56 159 PRO A CA 1
ATOM 1311 C C . PRO A 1 159 ? 18.509 -1.252 -11.202 1.00 84.56 159 PRO A C 1
ATOM 1313 O O . PRO A 1 159 ? 17.694 -0.602 -10.546 1.00 84.56 159 PRO A O 1
ATOM 1316 N N . THR A 1 160 ? 18.839 -2.499 -10.868 1.00 77.69 160 THR A N 1
ATOM 1317 C CA . THR A 1 160 ? 18.364 -3.168 -9.649 1.00 77.69 160 THR A CA 1
ATOM 1318 C C . THR A 1 160 ? 19.373 -2.986 -8.524 1.00 77.69 160 THR A C 1
ATOM 1320 O O . THR A 1 160 ? 20.489 -3.509 -8.581 1.00 77.69 160 THR A O 1
ATOM 1323 N N . ARG A 1 161 ? 18.995 -2.275 -7.458 1.00 68.12 161 ARG A N 1
ATOM 1324 C CA . ARG A 1 161 ? 19.860 -2.125 -6.281 1.00 68.12 161 ARG A CA 1
ATOM 1325 C C . ARG A 1 161 ? 19.776 -3.394 -5.421 1.00 68.12 161 ARG A C 1
ATOM 1327 O O . ARG A 1 161 ? 18.822 -3.557 -4.677 1.00 68.12 161 ARG A O 1
ATOM 1334 N N . ASN A 1 162 ? 20.785 -4.261 -5.538 1.00 78.69 162 ASN A N 1
ATOM 1335 C CA . ASN A 1 162 ? 20.971 -5.516 -4.790 1.00 78.69 162 ASN A CA 1
ATOM 1336 C C . ASN A 1 162 ? 19.753 -6.481 -4.824 1.00 78.69 162 ASN A C 1
ATOM 1338 O O . ASN A 1 162 ? 18.919 -6.460 -3.915 1.00 78.69 162 ASN A O 1
ATOM 1342 N N . PRO A 1 163 ? 19.667 -7.372 -5.829 1.00 78.75 163 PRO A N 1
ATOM 1343 C CA . PRO A 1 163 ? 18.506 -8.246 -6.030 1.00 78.75 163 PRO A CA 1
ATOM 1344 C C . PRO A 1 163 ? 18.257 -9.227 -4.873 1.00 78.75 163 PRO A C 1
ATOM 1346 O O . PRO A 1 163 ? 17.108 -9.577 -4.616 1.00 78.75 163 PRO A O 1
ATOM 1349 N N . GLY A 1 164 ? 19.296 -9.629 -4.130 1.00 77.12 164 GLY A N 1
ATOM 1350 C CA . GLY A 1 164 ? 19.145 -10.516 -2.971 1.00 77.12 164 GLY A CA 1
ATOM 1351 C C . GLY A 1 164 ? 18.345 -9.871 -1.836 1.00 77.12 164 GLY A C 1
ATOM 1352 O O . GLY A 1 164 ? 17.412 -10.475 -1.316 1.00 77.12 164 GLY A O 1
ATOM 1353 N N . LEU A 1 165 ? 18.649 -8.610 -1.506 1.00 77.56 165 LEU A N 1
ATOM 1354 C CA . LEU A 1 165 ? 17.906 -7.860 -0.484 1.00 77.56 165 LEU A CA 1
ATOM 1355 C C . LEU A 1 165 ? 16.463 -7.579 -0.909 1.00 77.56 165 LEU A C 1
ATOM 1357 O O . LEU A 1 165 ? 15.554 -7.631 -0.082 1.00 77.56 165 LEU A O 1
ATOM 1361 N N . VAL A 1 166 ? 16.252 -7.296 -2.197 1.00 82.56 166 VAL A N 1
ATOM 1362 C CA . VAL A 1 166 ? 14.913 -7.089 -2.760 1.00 82.56 166 VAL A CA 1
ATOM 1363 C C . VAL A 1 166 ? 14.082 -8.361 -2.643 1.00 82.56 166 VAL A C 1
ATOM 1365 O O . VAL A 1 166 ? 12.951 -8.287 -2.171 1.00 82.56 166 VAL A O 1
ATOM 1368 N N . LYS A 1 167 ? 14.654 -9.521 -2.990 1.00 83.75 167 LYS A N 1
ATOM 1369 C CA . LYS A 1 167 ? 13.996 -10.822 -2.848 1.00 83.75 167 LYS A CA 1
ATOM 1370 C C . LYS A 1 167 ? 13.572 -11.085 -1.406 1.00 83.75 167 LYS A C 1
ATOM 1372 O O . LYS A 1 167 ? 12.392 -11.296 -1.154 1.00 83.75 167 LYS A O 1
ATOM 1377 N N . THR A 1 168 ? 14.508 -10.999 -0.458 1.00 82.62 168 THR A N 1
ATOM 1378 C CA . THR A 1 168 ? 14.209 -11.229 0.963 1.00 82.62 168 THR A CA 1
ATOM 1379 C C . THR A 1 168 ? 13.137 -10.265 1.474 1.00 82.62 168 THR A C 1
ATOM 1381 O O . THR A 1 168 ? 12.219 -10.678 2.175 1.00 82.62 168 THR A O 1
ATOM 1384 N N . GLY A 1 169 ? 13.206 -8.982 1.103 1.00 81.44 169 GLY A N 1
ATOM 1385 C CA . GLY A 1 169 ? 12.180 -8.008 1.474 1.00 81.44 169 GLY A CA 1
ATOM 1386 C C . GLY A 1 169 ? 10.811 -8.328 0.869 1.00 81.44 169 GLY A C 1
ATOM 1387 O O . GLY A 1 169 ? 9.802 -8.266 1.568 1.00 81.44 169 GLY A O 1
ATOM 1388 N N . TYR A 1 170 ? 10.761 -8.696 -0.410 1.00 82.62 170 TYR A N 1
ATOM 1389 C CA . TYR A 1 170 ? 9.520 -9.061 -1.088 1.00 82.62 170 TYR A CA 1
ATOM 1390 C C . TYR A 1 170 ? 8.880 -10.313 -0.474 1.00 82.62 170 TYR A C 1
ATOM 1392 O O . TYR A 1 170 ? 7.693 -10.297 -0.151 1.00 82.62 170 TYR A O 1
ATOM 1400 N N . GLU A 1 171 ? 9.663 -11.363 -0.226 1.00 84.44 171 GLU A N 1
ATOM 1401 C CA . GLU A 1 171 ? 9.183 -12.598 0.405 1.00 84.44 171 GLU A CA 1
ATOM 1402 C C . GLU A 1 171 ? 8.611 -12.327 1.805 1.00 84.44 171 GLU A C 1
ATOM 1404 O O . GLU A 1 171 ? 7.509 -12.773 2.126 1.00 84.44 171 GLU A O 1
ATOM 1409 N N . ILE A 1 172 ? 9.314 -11.534 2.623 1.00 80.56 172 ILE A N 1
ATOM 1410 C CA . ILE A 1 172 ? 8.887 -11.222 3.995 1.00 80.56 172 ILE A CA 1
ATOM 1411 C C . ILE A 1 172 ? 7.633 -10.340 4.014 1.00 80.56 172 ILE A C 1
ATOM 1413 O O . ILE A 1 172 ? 6.707 -10.616 4.779 1.00 80.56 172 ILE A O 1
ATOM 1417 N N . PHE A 1 173 ? 7.605 -9.268 3.217 1.00 80.19 173 PHE A N 1
ATOM 1418 C CA . PHE A 1 173 ? 6.622 -8.188 3.375 1.00 80.19 173 PHE A CA 1
ATOM 1419 C C . PHE A 1 173 ? 5.487 -8.196 2.346 1.00 80.19 173 PHE A C 1
ATOM 1421 O O . PHE A 1 173 ? 4.473 -7.526 2.568 1.00 80.19 173 PHE A O 1
ATOM 1428 N N . VAL A 1 174 ? 5.641 -8.904 1.225 1.00 79.06 174 VAL A N 1
ATOM 1429 C CA . VAL A 1 174 ? 4.687 -8.881 0.106 1.00 79.06 174 VAL A CA 1
ATOM 1430 C C . VAL A 1 174 ? 4.094 -10.266 -0.137 1.00 79.06 174 VAL A C 1
ATOM 1432 O O . VAL A 1 174 ? 2.882 -10.426 -0.009 1.00 79.06 174 VAL A O 1
ATOM 1435 N N . GLN A 1 175 ? 4.925 -11.278 -0.397 1.00 76.56 175 GLN A N 1
ATOM 1436 C CA . GLN A 1 175 ? 4.455 -12.592 -0.850 1.00 76.56 175 GLN A CA 1
ATOM 1437 C C . GLN A 1 175 ? 3.640 -13.355 0.206 1.00 76.56 175 GLN A C 1
ATOM 1439 O O . GLN A 1 175 ? 2.640 -13.985 -0.130 1.00 76.56 175 GLN A O 1
ATOM 1444 N N . ASN A 1 176 ? 4.005 -13.251 1.489 1.00 61.53 176 ASN A N 1
ATOM 1445 C CA . ASN A 1 176 ? 3.308 -13.945 2.582 1.00 61.53 176 ASN A CA 1
ATOM 1446 C C . ASN A 1 176 ? 1.859 -13.474 2.822 1.00 61.53 176 ASN A C 1
ATOM 1448 O O . ASN A 1 176 ? 1.169 -14.053 3.654 1.00 61.53 176 ASN A O 1
ATOM 1452 N N . ILE A 1 177 ? 1.397 -12.416 2.147 1.00 53.84 177 ILE A N 1
ATOM 1453 C CA . ILE A 1 177 ? 0.046 -11.860 2.327 1.00 53.84 177 ILE A CA 1
ATOM 1454 C C . ILE A 1 177 ? -0.884 -12.255 1.169 1.00 53.84 177 ILE A C 1
ATOM 1456 O O . ILE A 1 177 ? -2.098 -12.231 1.335 1.00 53.84 177 ILE A O 1
ATOM 1460 N N . GLU A 1 178 ? -0.343 -12.646 0.012 1.00 50.56 178 GLU A N 1
ATOM 1461 C CA . GLU A 1 178 ? -1.139 -12.937 -1.192 1.00 50.56 178 GLU A CA 1
ATOM 1462 C C . GLU A 1 178 ? -1.478 -14.429 -1.366 1.00 50.56 178 GLU A C 1
ATOM 1464 O O . GLU A 1 178 ? -2.337 -14.768 -2.176 1.00 50.56 178 GLU A O 1
ATOM 1469 N N . THR A 1 179 ? -0.841 -15.327 -0.604 1.00 46.69 179 THR A N 1
ATOM 1470 C CA . THR A 1 179 ? -1.021 -16.792 -0.697 1.00 46.69 179 THR A CA 1
ATOM 1471 C C . THR A 1 179 ? -1.898 -17.410 0.402 1.00 46.69 179 THR A C 1
ATOM 1473 O O . THR A 1 179 ? -2.048 -18.633 0.429 1.00 46.69 179 THR A O 1
ATOM 1476 N N . THR A 1 180 ? -2.501 -16.595 1.274 1.00 42.78 180 THR A N 1
ATOM 1477 C CA . THR A 1 180 ? -3.439 -17.022 2.339 1.00 42.78 1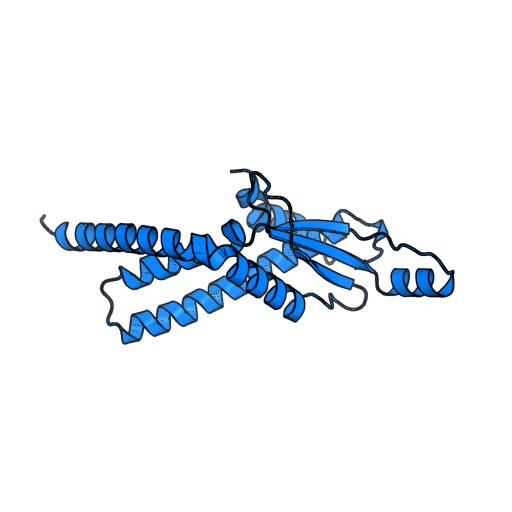80 THR A CA 1
ATOM 1478 C C . THR A 1 180 ? -4.806 -16.398 2.137 1.00 42.78 180 THR A C 1
ATOM 1480 O O . THR A 1 180 ? -5.807 -17.117 2.346 1.00 42.78 180 THR A O 1
#

Solvent-accessible surface area (backbone atoms only — not comparable to full-atom values): 10057 Å² total; per-residue (Å²): 143,87,75,58,66,65,56,53,51,32,51,52,44,22,54,53,43,35,53,53,47,53,59,54,43,68,78,38,46,70,59,50,41,50,50,52,44,49,53,48,43,77,72,41,26,66,39,76,93,48,36,35,42,47,75,40,78,43,86,63,86,46,98,75,49,40,37,34,36,39,37,42,32,34,52,64,57,50,51,52,27,61,74,71,70,48,92,74,72,87,56,54,72,53,76,42,29,45,51,74,69,42,52,51,56,51,43,53,52,49,17,51,48,68,30,43,98,59,60,67,74,58,36,53,52,49,46,55,54,48,49,55,52,49,51,52,49,44,53,50,45,51,52,30,50,54,50,36,54,50,60,77,37,68,90,55,74,64,93,66,84,55,62,68,61,32,47,55,49,26,52,70,71,48,53,70,71,77,81,116